Protein AF-A0A7W8CYV5-F1 (afdb_monomer_lite)

Foldseek 3Di:
DDDDEDDKDAPVRVVPPDDDDDDRDYDDPPDQDQDDLVPGQEIEHDLDDLEPVSLVVVLVNCVVSVHWYDYDFNAQWHQYPNDIDGAPPVRGVVVCVVVVSGDHSCVVLLVVLCPDPQQVVQADDPVQLVVCVVQPLVSLLVVLLVLCQQAPQALDGDPFVPSADCDDYLLSSLCRNRQVRGQVSCCVRVVDHHRHGQDPVSSVVVSVSSSVVVVVRNVVVVVD

InterPro domains:
  IPR020378 Protein of unknown function DUF4186 [PF13811] (108-214)

Sequence (224 aa):
MIYPSFTCYTQADIDQLPDLHPMLLYLYPKEPLTIQPSATDHVFCTGCHSRFEWIRDLCVQCVQTHTDFTFVRTGSELIVNGRLYHIPADQQIPQARKAGIDYHPLDPLFERLSRSAFRSRFHLGSKETAYIQAKGIETIQHHAYDLIGRRLAPAEPEHDGKQTPMRGHPVFIAQHATGTCCRSCLYKWHHIAKGSALSAAQQDYVIAVLMEWIYRELKKKQER

pLDDT: mean 80.9, std 19.58, range [23.11, 98.56]

Organism: NCBI:txid700500

Structure (mmCIF, N/CA/C/O backbone):
data_AF-A0A7W8CYV5-F1
#
_entry.id   AF-A0A7W8CYV5-F1
#
loop_
_atom_site.group_PDB
_atom_site.id
_atom_site.type_symbol
_atom_site.label_atom_id
_atom_site.label_alt_id
_atom_site.label_comp_id
_atom_site.label_asym_id
_atom_site.label_entity_id
_atom_site.label_seq_id
_atom_site.pdbx_PDB_ins_code
_atom_site.Cartn_x
_atom_site.Cartn_y
_atom_site.Cartn_z
_atom_site.occupancy
_atom_site.B_iso_or_equiv
_atom_site.auth_seq_id
_atom_site.auth_comp_id
_atom_site.auth_asym_id
_atom_site.auth_atom_id
_atom_site.pdbx_PDB_model_num
ATOM 1 N N . MET A 1 1 ? -22.828 26.521 28.216 1.00 27.06 1 MET A N 1
ATOM 2 C CA . MET A 1 1 ? -23.587 26.909 27.012 1.00 27.06 1 MET A CA 1
ATOM 3 C C . MET A 1 1 ? -23.185 25.960 25.900 1.00 27.06 1 MET A C 1
ATOM 5 O O . MET A 1 1 ? -22.009 25.899 25.591 1.00 27.06 1 MET A O 1
ATOM 9 N N . ILE A 1 2 ? -24.156 25.163 25.448 1.00 32.50 2 ILE A N 1
ATOM 10 C CA . ILE A 1 2 ? -24.288 24.480 24.148 1.00 32.50 2 ILE A CA 1
ATOM 11 C C . ILE A 1 2 ? -22.962 24.069 23.474 1.00 32.50 2 ILE A C 1
ATOM 13 O O . ILE A 1 2 ? -22.345 24.855 22.764 1.00 32.50 2 ILE A O 1
ATOM 17 N N . TYR A 1 3 ? -22.559 22.812 23.685 1.00 23.11 3 TYR A N 1
ATOM 18 C CA . TYR A 1 3 ? -21.464 22.164 22.957 1.00 23.11 3 TYR A CA 1
ATOM 19 C C . TYR A 1 3 ? -21.849 21.994 21.475 1.00 23.11 3 TYR A C 1
ATOM 21 O O . TYR A 1 3 ? -22.876 21.364 21.207 1.00 23.11 3 TYR A O 1
ATOM 29 N N . PRO A 1 4 ? -21.087 22.533 20.509 1.00 33.25 4 PRO A N 1
ATOM 30 C CA . PRO A 1 4 ? -21.462 22.433 19.109 1.00 33.25 4 PRO A CA 1
ATOM 31 C C . PRO A 1 4 ? -20.928 21.155 18.432 1.00 33.25 4 PRO A C 1
ATOM 33 O O . PRO A 1 4 ? -19.735 20.889 18.452 1.00 33.25 4 PRO A O 1
ATOM 36 N N . SER A 1 5 ? -21.878 20.410 17.854 1.00 34.06 5 SER A N 1
ATOM 37 C CA . SER A 1 5 ? -21.921 19.574 16.627 1.00 34.06 5 SER A CA 1
ATOM 38 C C . SER A 1 5 ? -20.719 18.775 16.094 1.00 34.06 5 SER A C 1
ATOM 40 O O . SER A 1 5 ? -19.591 19.236 15.998 1.00 34.06 5 SER A O 1
ATOM 42 N N . PHE A 1 6 ? -21.071 17.584 15.602 1.00 42.25 6 PHE A N 1
ATOM 43 C CA . PHE A 1 6 ? -20.231 16.441 15.248 1.00 42.25 6 PHE A CA 1
ATOM 44 C C . PHE A 1 6 ? -20.274 16.107 13.731 1.00 42.25 6 PHE A C 1
ATOM 46 O O . PHE A 1 6 ? -21.327 16.317 13.124 1.00 42.25 6 PHE A O 1
ATOM 53 N N . THR A 1 7 ? -19.194 15.555 13.137 1.00 47.94 7 THR A N 1
ATOM 54 C CA . THR A 1 7 ? -19.007 15.432 11.660 1.00 47.94 7 THR A CA 1
ATOM 55 C C . THR A 1 7 ? -18.117 14.243 11.241 1.00 47.94 7 THR A C 1
ATOM 57 O O . THR A 1 7 ? -17.162 13.919 11.944 1.00 47.94 7 THR A O 1
ATOM 60 N N . CYS A 1 8 ? -18.375 13.636 10.072 1.00 43.38 8 CYS A N 1
ATOM 61 C CA . CYS A 1 8 ? -17.448 12.723 9.373 1.00 43.38 8 CYS A CA 1
ATOM 62 C C . CYS A 1 8 ? -16.751 13.460 8.222 1.00 43.38 8 CYS A C 1
ATOM 64 O O . CYS A 1 8 ? -17.411 14.225 7.524 1.00 43.38 8 CYS A O 1
ATOM 66 N N . TYR A 1 9 ? -15.453 13.220 8.031 1.00 49.94 9 TYR A N 1
ATOM 67 C CA . TYR A 1 9 ? -14.614 13.926 7.053 1.00 49.94 9 TYR A CA 1
ATOM 68 C C . TYR A 1 9 ? -14.045 12.954 6.015 1.00 49.94 9 TYR A C 1
ATOM 70 O O . TYR A 1 9 ? -13.685 11.823 6.364 1.00 49.94 9 TYR A O 1
ATOM 78 N N . THR A 1 10 ? -13.940 13.407 4.764 1.00 48.75 10 THR A N 1
ATOM 79 C CA . THR A 1 10 ? -13.091 12.781 3.739 1.00 48.75 10 THR A CA 1
ATOM 80 C C . THR A 1 10 ? -11.652 13.301 3.858 1.00 48.75 10 THR A C 1
ATOM 82 O O . THR A 1 10 ? -11.415 14.336 4.482 1.00 48.75 10 THR A O 1
ATOM 85 N N . GLN A 1 11 ? -10.673 12.621 3.252 1.00 46.56 11 GLN A N 1
ATOM 86 C CA . GLN A 1 11 ? -9.278 13.095 3.240 1.00 46.56 11 GLN A CA 1
ATOM 87 C C . GLN A 1 11 ? -9.146 14.508 2.631 1.00 46.56 11 GLN A C 1
ATOM 89 O O . GLN A 1 11 ? -8.437 15.346 3.179 1.00 46.56 11 GLN A O 1
ATOM 94 N N . ALA A 1 12 ? -9.916 14.816 1.581 1.00 46.03 12 ALA A N 1
ATOM 95 C CA . ALA A 1 12 ? -9.939 16.141 0.957 1.00 46.03 12 ALA A CA 1
ATOM 96 C C . ALA A 1 12 ? -10.467 17.249 1.891 1.00 46.03 12 ALA A C 1
ATOM 98 O O . ALA A 1 12 ? -10.018 18.391 1.796 1.00 46.03 12 ALA A O 1
ATOM 99 N N . ASP A 1 13 ? -11.381 16.919 2.813 1.00 49.22 13 ASP A N 1
ATOM 100 C CA . ASP A 1 13 ? -11.867 17.859 3.833 1.00 49.22 13 ASP A CA 1
ATOM 101 C C . ASP A 1 13 ? -10.809 18.119 4.918 1.00 49.22 13 ASP A C 1
ATOM 103 O O . ASP A 1 13 ? -10.771 19.200 5.500 1.00 49.22 13 ASP A O 1
ATOM 107 N N . ILE A 1 14 ? -9.946 17.134 5.195 1.00 50.19 14 ILE A N 1
ATOM 108 C CA . ILE A 1 14 ? -8.853 17.244 6.172 1.00 50.19 14 ILE A CA 1
ATOM 109 C C . ILE A 1 14 ? -7.696 18.066 5.599 1.00 50.19 14 ILE A C 1
ATOM 111 O O . ILE A 1 14 ? -7.168 18.933 6.291 1.00 50.19 14 ILE A O 1
ATOM 115 N N . ASP A 1 15 ? -7.337 17.844 4.335 1.00 45.56 15 ASP A N 1
ATOM 116 C CA . ASP A 1 15 ? -6.186 18.491 3.690 1.00 45.56 15 ASP A CA 1
ATOM 117 C C . ASP A 1 15 ? -6.377 20.009 3.482 1.00 45.56 15 ASP A C 1
ATOM 119 O O . ASP A 1 15 ? -5.408 20.748 3.314 1.00 45.56 15 ASP A O 1
ATOM 123 N N . GLN A 1 16 ? -7.619 20.505 3.529 1.00 50.62 16 GLN A N 1
ATOM 124 C CA . GLN A 1 16 ? -7.943 21.938 3.461 1.00 50.62 16 GLN A CA 1
ATOM 125 C C . GLN A 1 16 ? -7.957 22.638 4.834 1.00 50.62 16 GLN A C 1
ATOM 127 O O . GLN A 1 16 ? -8.193 23.847 4.898 1.00 50.62 16 GLN A O 1
ATOM 132 N N . LEU A 1 17 ? -7.708 21.917 5.934 1.00 48.53 17 LEU A N 1
ATOM 133 C CA . LEU A 1 17 ? -7.709 22.455 7.297 1.00 48.53 17 LEU A CA 1
ATOM 134 C C . LEU A 1 17 ? -6.259 22.686 7.765 1.00 48.53 17 LEU A C 1
ATOM 136 O O . LEU A 1 17 ? -5.573 21.721 8.098 1.00 48.53 17 LEU A O 1
ATOM 140 N N . PRO A 1 18 ? -5.763 23.941 7.809 1.00 39.03 18 PRO A N 1
ATOM 141 C CA . PRO A 1 18 ? -4.320 24.198 7.837 1.00 39.03 18 PRO A CA 1
ATOM 142 C C . PRO A 1 18 ? -3.593 23.824 9.133 1.00 39.03 18 PRO A C 1
ATOM 144 O O . PRO A 1 18 ? -2.374 23.738 9.103 1.00 39.03 18 PRO A O 1
ATOM 147 N N . ASP A 1 19 ? -4.284 23.600 10.257 1.00 40.97 19 ASP A N 1
ATOM 148 C CA . ASP A 1 19 ? -3.638 23.385 11.558 1.00 40.97 19 ASP A CA 1
ATOM 149 C C . ASP A 1 19 ? -4.515 22.544 12.509 1.00 40.97 19 ASP A C 1
ATOM 151 O O . ASP A 1 19 ? -5.608 22.941 12.922 1.00 40.97 19 ASP A O 1
ATOM 155 N N . LEU A 1 20 ? -4.033 21.362 12.902 1.00 41.75 20 LEU A N 1
ATOM 156 C CA . LEU A 1 20 ? -4.725 20.443 13.816 1.00 41.75 20 LEU A CA 1
ATOM 157 C C . LEU A 1 20 ? -4.439 20.765 15.297 1.00 41.75 20 LEU A C 1
ATOM 159 O O . LEU A 1 20 ? -3.534 20.174 15.878 1.00 41.75 20 LEU A O 1
ATOM 163 N N . HIS A 1 21 ? -5.235 21.664 15.901 1.00 29.75 21 HIS A N 1
ATOM 164 C CA . HIS A 1 21 ? -5.866 21.598 17.251 1.00 29.75 21 HIS A CA 1
ATOM 165 C C . HIS A 1 21 ? -6.379 23.004 17.663 1.00 29.75 21 HIS A C 1
ATOM 167 O O . HIS A 1 21 ? -5.589 23.937 17.553 1.00 29.75 21 HIS A O 1
ATOM 173 N N . PRO A 1 22 ? -7.587 23.229 18.247 1.00 37.09 22 PRO A N 1
ATOM 174 C CA . PRO A 1 22 ? -8.727 22.360 18.556 1.00 37.09 22 PRO A CA 1
ATOM 175 C C . PRO A 1 22 ? -10.065 22.961 18.042 1.00 37.09 22 PRO A C 1
ATOM 177 O O . PRO A 1 22 ? -10.755 23.640 18.793 1.00 37.09 22 PRO A O 1
ATOM 180 N N . MET A 1 23 ? -10.481 22.725 16.795 1.00 30.77 23 MET A N 1
ATOM 181 C CA . MET A 1 23 ? -11.842 23.079 16.330 1.00 30.77 23 MET A CA 1
ATOM 182 C C . MET A 1 23 ? -12.321 22.115 15.234 1.00 30.77 23 MET A C 1
ATOM 184 O O . MET A 1 23 ? -12.483 22.488 14.080 1.00 30.77 23 MET A O 1
ATOM 188 N N . LEU A 1 24 ? -12.551 20.852 15.605 1.00 36.69 24 LEU A N 1
ATOM 189 C CA . LEU A 1 24 ? -13.298 19.888 14.785 1.00 36.69 24 LEU A CA 1
ATOM 190 C C . LEU A 1 24 ? -14.775 20.317 14.735 1.00 36.69 24 LEU A C 1
ATOM 192 O O . LEU A 1 24 ? -15.549 20.005 15.635 1.00 36.69 24 LEU A O 1
ATOM 196 N N . LEU A 1 25 ? -15.121 21.104 13.721 1.00 32.12 25 LEU A N 1
ATOM 197 C CA . LEU A 1 25 ? -16.388 21.811 13.514 1.00 32.12 25 LEU A CA 1
ATOM 198 C C . LEU A 1 25 ? -16.546 21.967 11.991 1.00 32.12 25 LEU A C 1
ATOM 200 O O . LEU A 1 25 ? -15.606 22.420 11.359 1.00 32.12 25 LEU A O 1
ATOM 204 N N . TYR A 1 26 ? -17.606 21.640 11.259 1.00 38.16 26 TYR A N 1
ATOM 205 C CA . TYR A 1 26 ? -18.984 21.195 11.455 1.00 38.16 26 TYR A CA 1
ATOM 206 C C . TYR A 1 26 ? -19.391 20.539 10.118 1.00 38.16 26 TYR A C 1
ATOM 208 O O . TYR A 1 26 ? -18.913 21.010 9.095 1.00 38.16 26 TYR A O 1
ATOM 216 N N . LEU A 1 27 ? -20.289 19.548 10.106 1.00 36.50 27 LEU A N 1
ATOM 217 C CA . LEU A 1 27 ? -21.371 19.322 9.132 1.00 36.50 27 LEU A CA 1
ATOM 218 C C . LEU A 1 27 ? -22.086 17.996 9.461 1.00 36.50 27 LEU A C 1
ATOM 220 O O . LEU A 1 27 ? -21.538 16.901 9.390 1.00 36.50 27 LEU A O 1
ATOM 224 N N . TYR A 1 28 ? -23.354 18.112 9.837 1.00 41.94 28 TYR A N 1
ATOM 225 C CA . TYR A 1 28 ? -24.250 16.998 10.129 1.00 41.94 28 TYR A CA 1
ATOM 226 C C . TYR A 1 28 ? -24.970 16.624 8.826 1.00 41.94 28 TYR A C 1
ATOM 228 O O . TYR A 1 28 ? -25.762 17.447 8.353 1.00 41.94 28 TYR A O 1
ATOM 236 N N . PRO A 1 29 ? -24.777 15.441 8.217 1.00 44.97 29 PRO A N 1
ATOM 237 C CA . PRO A 1 29 ? -25.716 15.019 7.196 1.00 44.97 29 PRO A CA 1
ATOM 238 C C . PRO A 1 29 ? -27.021 14.662 7.929 1.00 44.97 29 PRO A C 1
ATOM 240 O O . PRO A 1 29 ? -27.074 13.744 8.744 1.00 44.97 29 PRO A O 1
ATOM 243 N N . LYS A 1 30 ? -28.080 15.452 7.702 1.00 42.34 30 LYS A N 1
ATOM 244 C CA . LYS A 1 30 ? -29.446 15.157 8.190 1.00 42.34 30 LYS A CA 1
ATOM 245 C C . LYS A 1 30 ? -30.039 13.897 7.539 1.00 42.34 30 LYS A C 1
ATOM 247 O O . LYS A 1 30 ? -31.096 13.434 7.955 1.00 42.34 30 LYS A O 1
ATOM 252 N N . GLU A 1 31 ? -29.348 13.360 6.541 1.00 51.16 31 GLU A N 1
ATOM 253 C CA . GLU A 1 31 ? -29.679 12.170 5.770 1.00 51.16 31 GLU A CA 1
ATOM 254 C C . GLU A 1 31 ? -28.533 11.147 5.891 1.00 51.16 31 GLU A C 1
ATOM 256 O O . GLU A 1 31 ? -27.411 11.526 6.238 1.00 51.16 31 GLU A O 1
ATOM 261 N N . PRO A 1 32 ? -28.775 9.848 5.647 1.00 57.94 32 PRO A N 1
ATOM 262 C CA . PRO A 1 32 ? -27.715 8.844 5.629 1.00 57.94 32 PRO A CA 1
ATOM 263 C C . PRO A 1 32 ? -26.585 9.264 4.679 1.00 57.94 32 PRO A C 1
ATOM 265 O O . PRO A 1 32 ? -26.828 9.537 3.503 1.00 57.94 32 PRO A O 1
ATOM 268 N N . LEU A 1 33 ? -25.345 9.317 5.178 1.00 64.88 33 LEU A N 1
ATOM 269 C CA . LEU A 1 33 ? -24.186 9.554 4.320 1.00 64.88 33 LEU A CA 1
ATOM 270 C C . LEU A 1 33 ? -24.088 8.391 3.327 1.00 64.88 33 LEU A C 1
ATOM 272 O O . LEU A 1 33 ? -24.106 7.235 3.749 1.00 64.88 33 LEU A O 1
ATOM 276 N N . THR A 1 34 ? -24.005 8.705 2.035 1.00 67.75 34 THR A N 1
ATOM 277 C CA . THR A 1 34 ? -23.758 7.720 0.977 1.00 67.75 34 THR A CA 1
ATOM 278 C C . THR A 1 34 ? -22.346 7.917 0.449 1.00 67.75 34 THR A C 1
ATOM 280 O O . THR A 1 34 ? -22.052 8.967 -0.125 1.00 67.75 34 THR A O 1
ATOM 283 N N . ILE A 1 35 ? -21.473 6.929 0.645 1.00 65.88 35 ILE A N 1
ATOM 284 C CA . ILE A 1 35 ? -20.089 6.993 0.163 1.00 65.88 35 ILE A CA 1
ATOM 285 C C . ILE A 1 35 ? -20.078 6.874 -1.360 1.00 65.88 35 ILE A C 1
ATOM 287 O O . ILE A 1 35 ? -20.634 5.933 -1.925 1.00 65.88 35 ILE A O 1
ATOM 291 N N . GLN A 1 36 ? -19.428 7.830 -2.025 1.00 64.62 36 GLN A N 1
ATOM 292 C CA . GLN A 1 36 ? -19.196 7.805 -3.467 1.00 64.62 36 GLN A CA 1
ATOM 293 C C . GLN A 1 36 ? -17.791 7.228 -3.728 1.00 64.62 36 GLN A C 1
ATOM 295 O O . GLN A 1 36 ? -16.807 7.917 -3.456 1.00 64.62 36 GLN A O 1
ATOM 300 N N . PRO A 1 37 ? -17.660 5.994 -4.264 1.00 57.88 37 PRO A N 1
ATOM 301 C CA . PRO A 1 37 ? -16.373 5.290 -4.345 1.00 57.88 37 PRO A CA 1
ATOM 302 C C . PRO A 1 37 ? -15.282 6.042 -5.115 1.00 57.88 37 PRO A C 1
ATOM 304 O O . PRO A 1 37 ? -14.105 5.899 -4.818 1.00 57.88 37 PRO A O 1
ATOM 307 N N . SER A 1 38 ? -15.655 6.839 -6.119 1.00 55.19 38 SER A N 1
ATOM 308 C CA . SER A 1 38 ? -14.702 7.546 -6.984 1.00 55.19 38 SER A CA 1
ATOM 309 C C . SER A 1 38 ? -14.172 8.859 -6.403 1.00 55.19 38 SER A C 1
ATOM 311 O O . SER A 1 38 ? -13.371 9.515 -7.061 1.00 55.19 38 SER A O 1
ATOM 313 N N . ALA A 1 39 ? -14.662 9.290 -5.238 1.00 55.91 39 ALA A N 1
ATOM 314 C CA . ALA A 1 39 ? -14.344 10.594 -4.651 1.00 55.91 39 ALA A CA 1
ATOM 315 C C . ALA A 1 39 ? -13.934 10.511 -3.172 1.00 55.91 39 ALA A C 1
ATOM 317 O O . ALA A 1 39 ? -13.780 11.542 -2.521 1.00 55.91 39 ALA A O 1
ATOM 318 N N . THR A 1 40 ? -13.813 9.308 -2.602 1.00 61.03 40 THR A N 1
ATOM 319 C CA . THR A 1 40 ? -13.530 9.135 -1.174 1.00 61.03 40 THR A CA 1
ATOM 320 C C . THR A 1 40 ? -12.519 8.021 -0.950 1.00 61.03 40 THR A C 1
ATOM 322 O O . THR A 1 40 ? -12.854 6.840 -1.031 1.00 61.03 40 THR A O 1
ATOM 325 N N . ASP A 1 41 ? -11.296 8.423 -0.609 1.00 59.69 41 ASP A N 1
ATOM 326 C CA . ASP A 1 41 ? -10.192 7.501 -0.329 1.00 59.69 41 ASP A CA 1
ATOM 327 C C . ASP A 1 41 ? -10.220 6.978 1.116 1.00 59.69 41 ASP A C 1
ATOM 329 O O . ASP A 1 41 ? -9.899 5.818 1.374 1.00 59.69 41 ASP A O 1
ATOM 333 N N . HIS A 1 42 ? -10.645 7.821 2.063 1.00 68.75 42 HIS A N 1
ATOM 334 C CA . HIS A 1 42 ? -10.698 7.500 3.488 1.00 68.75 42 HIS A CA 1
ATOM 335 C C . HIS A 1 42 ? -11.866 8.217 4.172 1.00 68.75 42 HIS A C 1
ATOM 337 O O . HIS A 1 42 ? -12.140 9.384 3.881 1.00 68.75 42 HIS A O 1
ATOM 343 N N . VAL A 1 43 ? -12.517 7.537 5.118 1.00 71.12 43 VAL A N 1
ATOM 344 C CA . VAL A 1 43 ? -13.571 8.083 5.980 1.00 71.12 43 VAL A CA 1
ATOM 345 C C . VAL A 1 43 ? -13.154 7.996 7.447 1.00 71.12 43 VAL A C 1
ATOM 347 O O . VAL A 1 43 ? -12.932 6.912 7.984 1.00 71.12 43 VAL A O 1
ATOM 350 N N . PHE A 1 44 ? -13.110 9.145 8.124 1.00 70.12 44 PHE A N 1
ATOM 351 C CA . PHE A 1 44 ? -12.852 9.215 9.564 1.00 70.12 44 PHE A CA 1
ATOM 352 C C . PHE A 1 44 ? -14.158 9.427 10.346 1.00 70.12 44 PHE A C 1
ATOM 354 O O . PHE A 1 44 ? -14.826 10.453 10.189 1.00 70.12 44 PHE A O 1
ATOM 361 N N . CYS A 1 45 ? -14.508 8.489 11.236 1.00 71.75 45 CYS A N 1
ATOM 362 C CA . CYS A 1 45 ? -15.661 8.623 12.142 1.00 71.75 45 CYS A CA 1
ATOM 363 C C . CYS A 1 45 ? -15.212 9.253 13.464 1.00 71.75 45 CYS A C 1
ATOM 365 O O . CYS A 1 45 ? -14.643 8.582 14.331 1.00 71.75 45 CYS A O 1
ATOM 367 N N . THR A 1 46 ? -15.460 10.551 13.635 1.00 63.47 46 THR A N 1
ATOM 368 C CA . THR A 1 46 ? -15.131 11.294 14.861 1.00 63.47 46 THR A CA 1
ATOM 369 C C . THR A 1 46 ? -16.362 12.034 15.376 1.00 63.47 46 THR A C 1
ATOM 371 O O . THR A 1 46 ? -17.060 12.707 14.627 1.00 63.47 46 THR A O 1
ATOM 374 N N . GLY A 1 47 ? -16.654 11.903 16.669 1.00 59.84 47 GLY A N 1
ATOM 375 C CA . GLY A 1 47 ? -17.843 12.485 17.284 1.00 59.84 47 GLY A CA 1
ATOM 376 C C . GLY A 1 47 ? -19.165 11.942 16.731 1.00 59.84 47 GLY A C 1
ATOM 377 O O . GLY A 1 47 ? -20.219 12.474 17.047 1.00 59.84 47 GLY A O 1
ATOM 378 N N . CYS A 1 48 ? -19.128 10.912 15.888 1.00 55.31 48 CYS A N 1
ATOM 379 C CA . CYS A 1 48 ? -20.284 10.439 15.147 1.00 55.31 48 CYS A CA 1
ATOM 380 C C . CYS A 1 48 ? -21.416 10.012 16.095 1.00 55.31 48 CYS A C 1
ATOM 382 O O . CYS A 1 48 ? -21.156 9.530 17.195 1.00 55.31 48 CYS A O 1
ATOM 384 N N . HIS A 1 49 ? -22.654 10.273 15.655 1.00 57.19 49 HIS A N 1
ATOM 385 C CA . HIS A 1 49 ? -23.924 9.927 16.293 1.00 57.19 49 HIS A CA 1
ATOM 386 C C . HIS A 1 49 ? -23.802 8.832 17.353 1.00 57.19 49 HIS A C 1
ATOM 388 O O . HIS A 1 49 ? -23.270 7.760 17.079 1.00 57.19 49 HIS A O 1
ATOM 394 N N . SER A 1 50 ? -24.445 9.025 18.505 1.00 63.34 50 SER A N 1
ATOM 395 C CA . SER A 1 50 ? -24.533 7.987 19.534 1.00 63.34 50 SER A CA 1
ATOM 396 C C . SER A 1 50 ? -25.071 6.658 18.978 1.00 63.34 50 SER A C 1
ATOM 398 O O . SER A 1 50 ? -24.907 5.639 19.612 1.00 63.34 50 SER A O 1
ATOM 400 N N . ARG A 1 51 ? -25.726 6.615 17.812 1.00 75.94 51 ARG A N 1
ATOM 401 C CA . ARG A 1 51 ? -26.314 5.391 17.252 1.00 75.94 51 ARG A CA 1
ATOM 402 C C . ARG A 1 51 ? -25.267 4.492 16.603 1.00 75.94 51 ARG A C 1
ATOM 404 O O . ARG A 1 51 ? -24.737 4.797 15.536 1.00 75.94 51 ARG A O 1
ATOM 411 N N . PHE A 1 52 ? -25.057 3.335 17.213 1.00 79.00 52 PHE A N 1
ATOM 412 C CA . PHE A 1 52 ? -24.190 2.282 16.702 1.00 79.00 52 PHE A CA 1
ATOM 413 C C . PHE A 1 52 ? -24.602 1.773 15.316 1.00 79.00 52 PHE A C 1
ATOM 415 O O . PHE A 1 52 ? -23.744 1.446 14.499 1.00 79.00 52 PHE A O 1
ATOM 422 N N . GLU A 1 53 ? -25.901 1.750 15.021 1.00 80.06 53 GLU A N 1
ATOM 423 C CA . GLU A 1 53 ? -26.429 1.293 13.736 1.00 80.06 53 GLU A CA 1
ATOM 424 C C . GLU A 1 53 ? -25.899 2.145 12.580 1.00 80.06 53 GLU A C 1
ATOM 426 O O . GLU A 1 53 ? -25.502 1.604 11.556 1.00 80.06 53 GLU A O 1
ATOM 431 N N . TRP A 1 54 ? -25.787 3.458 12.784 1.00 77.81 54 TRP A N 1
ATOM 432 C CA . TRP A 1 54 ? -25.267 4.376 11.775 1.00 77.81 54 TRP A CA 1
ATOM 433 C C . TRP A 1 54 ? -23.776 4.143 11.492 1.00 77.81 54 TRP A C 1
ATOM 435 O O . TRP A 1 54 ? -23.360 4.098 10.339 1.00 77.81 54 TRP A O 1
ATOM 445 N N . ILE A 1 55 ? -22.974 3.938 12.544 1.00 78.19 55 ILE A N 1
ATOM 446 C CA . ILE A 1 55 ? -21.537 3.631 12.426 1.00 78.19 55 ILE A CA 1
ATOM 447 C C . ILE A 1 55 ? -21.346 2.322 11.659 1.00 78.19 55 ILE A C 1
ATOM 449 O O . ILE A 1 55 ? -20.475 2.216 10.798 1.00 78.19 55 ILE A O 1
ATOM 453 N N . ARG A 1 56 ? -22.185 1.327 11.955 1.00 81.44 56 ARG A N 1
ATOM 454 C CA . ARG A 1 56 ? -22.165 0.041 11.266 1.00 81.44 56 ARG A CA 1
ATOM 455 C C . ARG A 1 56 ? -22.565 0.186 9.801 1.00 81.44 56 ARG A C 1
ATOM 457 O O . ARG A 1 56 ? -21.897 -0.394 8.955 1.00 81.44 56 ARG A O 1
ATOM 464 N N . ASP A 1 57 ? -23.609 0.948 9.497 1.00 82.25 57 ASP A N 1
ATOM 465 C CA . ASP A 1 57 ? -24.053 1.170 8.118 1.00 82.25 57 ASP A CA 1
ATOM 466 C C . ASP A 1 57 ? -22.973 1.897 7.300 1.00 82.25 57 ASP A C 1
ATOM 468 O O . ASP A 1 57 ? -22.729 1.538 6.151 1.00 82.25 57 ASP A O 1
ATOM 472 N N . LEU A 1 58 ? -22.261 2.856 7.904 1.00 78.19 58 LEU A N 1
ATOM 473 C CA . LEU A 1 58 ? -21.111 3.515 7.284 1.00 78.19 58 LEU A CA 1
ATOM 474 C C . LEU A 1 58 ? -19.956 2.534 7.033 1.00 78.19 58 LEU A C 1
ATOM 476 O O . LEU A 1 58 ? -19.415 2.498 5.934 1.00 78.19 58 LEU A O 1
ATOM 480 N N . CYS A 1 59 ? -19.627 1.689 8.013 1.00 80.06 59 CYS A N 1
ATOM 481 C CA . CYS A 1 59 ? -18.629 0.630 7.854 1.00 80.06 59 CYS A CA 1
ATOM 482 C C . CYS A 1 59 ? -19.014 -0.344 6.721 1.00 80.06 59 CYS A C 1
ATOM 484 O O . CYS A 1 59 ? -18.180 -0.673 5.881 1.00 80.06 59 CYS A O 1
ATOM 486 N N . VAL A 1 60 ? -20.289 -0.749 6.629 1.00 83.19 60 VAL A N 1
ATOM 487 C CA . VAL A 1 60 ? -20.791 -1.595 5.530 1.00 83.19 60 VAL A CA 1
ATOM 488 C C . VAL A 1 60 ? -20.602 -0.917 4.176 1.00 83.19 60 VAL A C 1
ATOM 490 O O . VAL A 1 60 ? -20.163 -1.575 3.234 1.00 83.19 60 VAL A O 1
ATOM 493 N N . GLN A 1 61 ? -20.892 0.380 4.073 1.00 79.94 61 GLN A N 1
ATOM 494 C CA . GLN A 1 61 ? -20.643 1.128 2.844 1.00 79.94 61 GLN A CA 1
ATOM 495 C C . GLN A 1 61 ? -19.153 1.149 2.503 1.00 79.94 61 GLN A C 1
ATOM 497 O O . GLN A 1 61 ? -18.808 0.773 1.391 1.00 79.94 61 GLN A O 1
ATOM 502 N N . CYS A 1 62 ? -18.269 1.467 3.455 1.00 82.38 62 CYS A N 1
ATOM 503 C CA . CYS A 1 62 ? -16.818 1.448 3.242 1.00 82.38 62 CYS A CA 1
ATOM 504 C C . CYS A 1 62 ? -16.326 0.084 2.730 1.00 82.38 62 CYS A C 1
ATOM 506 O O . CYS A 1 62 ? -15.532 0.018 1.792 1.00 82.38 62 CYS A O 1
ATOM 508 N N . VAL A 1 63 ? -16.850 -1.017 3.284 1.00 82.50 63 VAL A N 1
ATOM 509 C CA . VAL A 1 63 ?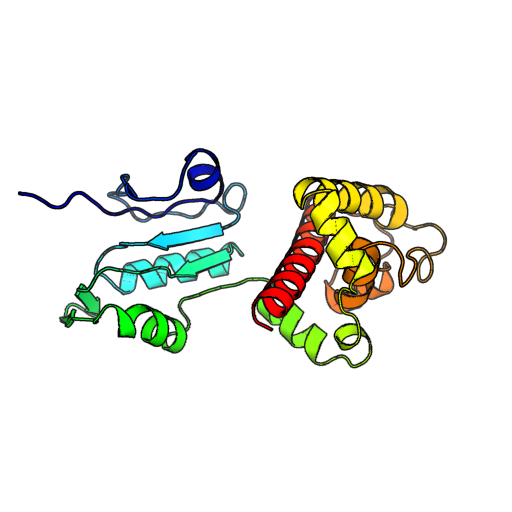 -16.551 -2.384 2.823 1.00 82.50 63 VAL A CA 1
ATOM 510 C C . VAL A 1 63 ? -17.018 -2.616 1.384 1.00 82.50 63 VAL A C 1
ATOM 512 O O . VAL A 1 63 ? -16.292 -3.222 0.599 1.00 82.50 63 VAL A O 1
ATOM 515 N N . GLN A 1 64 ? -18.214 -2.144 1.025 1.00 81.56 64 GLN A N 1
ATOM 516 C CA . GLN A 1 64 ? -18.771 -2.287 -0.326 1.00 81.56 64 GLN A CA 1
ATOM 517 C C . GLN A 1 64 ? -18.043 -1.424 -1.360 1.00 81.56 64 GLN A C 1
ATOM 519 O O . GLN A 1 64 ? -17.899 -1.838 -2.509 1.00 81.56 64 GLN A O 1
ATOM 524 N N . THR A 1 65 ? -17.596 -0.234 -0.964 1.00 73.94 65 THR A N 1
ATOM 525 C CA . THR A 1 65 ? -16.913 0.722 -1.841 1.00 73.94 65 THR A CA 1
ATOM 526 C C . THR A 1 65 ? -15.397 0.558 -1.838 1.00 73.94 65 THR A C 1
ATOM 528 O O . THR A 1 65 ? -14.723 1.241 -2.602 1.00 73.94 65 THR A O 1
ATOM 531 N N . HIS A 1 66 ? -14.860 -0.348 -1.012 1.00 75.88 66 HIS A N 1
ATOM 532 C CA . HIS A 1 66 ? -13.426 -0.493 -0.757 1.00 75.88 66 HIS A CA 1
ATOM 533 C C . HIS A 1 66 ? -12.751 0.816 -0.315 1.00 75.88 66 HIS A C 1
ATOM 535 O O . HIS A 1 66 ? -11.590 1.063 -0.635 1.00 75.88 66 HIS A O 1
ATOM 541 N N . THR A 1 67 ? -13.479 1.635 0.442 1.00 75.50 67 THR A N 1
ATOM 542 C CA . THR A 1 67 ? -12.988 2.885 1.028 1.00 75.50 67 THR A CA 1
ATOM 543 C C . THR A 1 67 ? -12.414 2.601 2.410 1.00 75.50 67 THR A C 1
ATOM 545 O O . THR A 1 67 ? -13.012 1.853 3.183 1.00 75.50 67 THR A O 1
ATOM 548 N N . ASP A 1 68 ? -11.260 3.180 2.732 1.00 73.75 68 ASP A N 1
ATOM 549 C CA . ASP A 1 68 ? -10.660 3.010 4.053 1.00 73.75 68 ASP A CA 1
ATOM 550 C C . ASP A 1 68 ? -11.505 3.709 5.131 1.00 73.75 68 ASP A C 1
ATOM 552 O O . ASP A 1 68 ? -12.095 4.766 4.894 1.00 73.75 68 ASP A O 1
ATOM 556 N N . PHE A 1 69 ? -11.611 3.100 6.306 1.00 79.88 69 PHE A N 1
ATOM 557 C CA . PHE A 1 69 ? -12.445 3.584 7.392 1.00 79.88 69 PHE A CA 1
ATOM 558 C C . PHE A 1 69 ? -11.736 3.463 8.730 1.00 79.88 69 PHE A C 1
ATOM 560 O O . PHE A 1 69 ? -11.461 2.358 9.204 1.00 79.88 69 PHE A O 1
ATOM 567 N N . THR A 1 70 ? -11.541 4.610 9.376 1.00 78.62 70 THR A N 1
ATOM 568 C CA . THR A 1 70 ? -10.981 4.683 10.724 1.00 78.62 70 THR A CA 1
ATOM 569 C C . THR A 1 70 ? -11.999 5.246 11.701 1.00 78.62 70 THR A C 1
ATOM 571 O O . THR A 1 70 ? -12.483 6.379 11.580 1.00 78.62 70 THR A O 1
ATOM 574 N N . PHE A 1 71 ? -12.273 4.473 12.743 1.00 75.88 71 PHE A N 1
ATOM 575 C CA . PHE A 1 71 ? -13.009 4.930 13.899 1.00 75.88 71 PHE A CA 1
ATOM 576 C C . PHE A 1 71 ? -12.095 5.703 14.847 1.00 75.88 71 PHE A C 1
ATOM 578 O O . PHE A 1 71 ? -11.167 5.163 15.447 1.00 75.88 71 PHE A O 1
ATOM 585 N N . VAL A 1 72 ? -12.397 6.984 15.036 1.00 71.38 72 VAL A N 1
ATOM 586 C CA . VAL A 1 72 ? -11.628 7.860 15.923 1.00 71.38 72 VAL A CA 1
ATOM 587 C C . VAL A 1 72 ? -12.292 7.932 17.298 1.00 71.38 72 VAL A C 1
ATOM 589 O O . VAL A 1 72 ? -11.648 7.634 18.303 1.00 71.38 72 VAL A O 1
ATOM 592 N N . ARG A 1 73 ? -13.577 8.329 17.365 1.00 67.75 73 ARG A N 1
ATOM 593 C CA . ARG A 1 73 ? -14.380 8.396 18.609 1.00 67.75 73 ARG A CA 1
ATOM 594 C C . ARG A 1 73 ? -15.857 8.711 18.348 1.00 67.75 73 ARG A C 1
ATOM 596 O O . ARG A 1 73 ? -16.158 9.358 17.358 1.00 67.75 73 ARG A O 1
ATOM 603 N N . THR A 1 74 ? -16.758 8.398 19.283 1.00 61.91 74 THR A N 1
ATOM 604 C CA . THR A 1 74 ? -18.211 8.738 19.232 1.00 61.91 74 THR A CA 1
ATOM 605 C C . THR A 1 74 ? -18.685 9.635 20.375 1.00 61.91 74 THR A C 1
ATOM 607 O O . THR A 1 74 ? -19.878 9.846 20.563 1.00 61.91 74 THR A O 1
ATOM 610 N N . GLY A 1 75 ? -17.756 10.164 21.178 1.00 65.38 75 GLY A N 1
ATOM 611 C CA . GLY A 1 75 ? -18.108 10.759 22.469 1.00 65.38 75 GLY A CA 1
ATOM 612 C C . GLY A 1 75 ? -18.424 9.684 23.515 1.00 65.38 75 GLY A C 1
ATOM 613 O O . GLY A 1 75 ? -18.336 8.487 23.247 1.00 65.38 75 GLY A O 1
ATOM 614 N N . SER A 1 76 ? -18.729 10.104 24.744 1.00 71.06 76 SER A N 1
ATOM 615 C CA . SER A 1 76 ? -18.897 9.191 25.882 1.00 71.06 76 SER A CA 1
ATOM 616 C C . SER A 1 76 ? -20.235 8.453 25.919 1.00 71.06 76 SER A C 1
ATOM 618 O O . SER A 1 76 ? -20.459 7.680 26.839 1.00 71.06 76 SER A O 1
ATOM 620 N N . GLU A 1 77 ? -21.135 8.695 24.971 1.00 78.19 77 GLU A N 1
ATOM 621 C CA . GLU A 1 77 ? -22.500 8.170 24.968 1.00 78.19 77 GLU A CA 1
ATOM 622 C C . GLU A 1 77 ? -22.805 7.461 23.643 1.00 78.19 77 GLU A C 1
ATOM 624 O O . GLU A 1 77 ? -22.732 8.071 22.577 1.00 78.19 77 GLU A O 1
ATOM 629 N N . LEU A 1 78 ? -23.169 6.178 23.714 1.00 80.00 78 LEU A N 1
ATOM 630 C CA . LEU A 1 78 ? -23.475 5.324 22.567 1.00 80.00 78 LEU A CA 1
ATOM 631 C C . LEU A 1 78 ? -24.809 4.588 22.783 1.00 80.00 78 LEU A C 1
ATOM 633 O O . LEU A 1 78 ? -24.966 3.802 23.705 1.00 80.00 78 LEU A O 1
ATOM 637 N N . ILE A 1 79 ? -25.782 4.834 21.923 1.00 81.25 79 ILE A N 1
ATOM 638 C CA . ILE A 1 79 ? -27.022 4.088 21.747 1.00 81.25 79 ILE A CA 1
ATOM 639 C C . ILE A 1 79 ? -26.751 2.829 20.911 1.00 81.25 79 ILE A C 1
ATOM 641 O O . ILE A 1 79 ? -26.364 2.916 19.748 1.00 81.25 79 ILE A O 1
ATOM 645 N N . VAL A 1 80 ? -27.027 1.660 21.483 1.00 81.81 80 VAL A N 1
ATOM 646 C CA . VAL A 1 80 ? -26.968 0.359 20.802 1.00 81.81 80 VAL A CA 1
ATOM 647 C C . VAL A 1 80 ? -28.323 -0.317 20.965 1.00 81.81 80 VAL A C 1
ATOM 649 O O . VAL A 1 80 ? -28.766 -0.524 22.097 1.00 81.81 80 VAL A O 1
ATOM 652 N N . ASN A 1 81 ? -29.005 -0.647 19.864 1.00 85.12 81 ASN A N 1
ATOM 653 C CA . ASN A 1 81 ? -30.341 -1.254 19.878 1.00 85.12 81 ASN A CA 1
ATOM 654 C C . ASN A 1 81 ? -31.345 -0.458 20.740 1.00 85.12 81 ASN A C 1
ATOM 656 O O . ASN A 1 81 ? -32.125 -1.022 21.506 1.00 85.12 81 ASN A O 1
ATOM 660 N N . GLY A 1 82 ? -31.272 0.875 20.679 1.00 82.81 82 GLY A N 1
ATOM 661 C CA . GLY A 1 82 ? -32.122 1.782 21.460 1.00 82.81 82 GLY A CA 1
ATOM 662 C C . GLY A 1 82 ? -31.726 1.976 22.932 1.00 82.81 82 GLY A C 1
ATOM 663 O O . GLY A 1 82 ? -32.339 2.801 23.606 1.00 82.81 82 GLY A O 1
ATOM 664 N N . ARG A 1 83 ? -30.694 1.288 23.441 1.00 84.31 83 ARG A N 1
ATOM 665 C CA . ARG A 1 83 ? -30.190 1.459 24.814 1.00 84.31 83 ARG A CA 1
ATOM 666 C C . ARG A 1 83 ? -28.961 2.358 24.847 1.00 84.31 83 ARG A C 1
ATOM 668 O O . ARG A 1 83 ? -28.010 2.109 24.120 1.00 84.31 83 ARG A O 1
ATOM 675 N N . LEU A 1 84 ? -28.965 3.358 25.728 1.00 84.88 84 LEU A N 1
ATOM 676 C CA . LEU A 1 84 ? -27.826 4.246 25.961 1.00 84.88 84 LEU A CA 1
ATOM 677 C C . LEU A 1 84 ? -26.757 3.565 26.831 1.00 84.88 84 LEU A C 1
ATOM 679 O O . LEU A 1 84 ? -27.053 3.057 27.913 1.00 84.88 84 LEU A O 1
ATOM 683 N N . TYR A 1 85 ? -25.516 3.599 26.364 1.00 83.50 85 TYR A N 1
ATOM 684 C CA . TYR A 1 85 ? -24.311 3.155 27.051 1.00 83.50 85 TYR A CA 1
ATOM 685 C C . TYR A 1 85 ? -23.379 4.342 27.254 1.00 83.50 85 TYR A C 1
ATOM 687 O O . TYR A 1 85 ? -23.206 5.162 26.354 1.00 83.50 85 TYR A O 1
ATOM 695 N N . HIS A 1 86 ? -22.743 4.401 28.420 1.00 84.88 86 HIS A N 1
ATOM 696 C CA . HIS A 1 86 ? -21.653 5.331 28.669 1.00 84.88 86 HIS A CA 1
ATOM 697 C C . HIS A 1 86 ? -20.319 4.620 28.423 1.00 84.88 86 HIS A C 1
ATOM 699 O O . HIS A 1 86 ? -20.040 3.606 29.066 1.00 84.88 86 HIS A O 1
ATOM 705 N N . ILE A 1 87 ? -19.507 5.132 27.500 1.00 80.56 87 ILE A N 1
ATOM 706 C CA . ILE A 1 87 ? -18.193 4.582 27.156 1.00 80.56 87 ILE A CA 1
ATOM 707 C C . ILE A 1 87 ? -17.122 5.609 27.546 1.00 80.56 87 ILE A C 1
ATOM 709 O O . ILE A 1 87 ? -16.936 6.607 26.837 1.00 80.56 87 ILE A O 1
ATOM 713 N N . PRO A 1 88 ? -16.407 5.375 28.662 1.00 81.31 88 PRO A N 1
ATOM 714 C CA . PRO A 1 88 ? -15.279 6.201 29.076 1.00 81.31 88 PRO A CA 1
ATOM 715 C C . PRO A 1 88 ? -14.258 6.387 27.949 1.00 81.31 88 PRO A C 1
ATOM 717 O O . PRO A 1 88 ? -14.078 5.504 27.110 1.00 81.31 88 PRO A O 1
ATOM 720 N N . ALA A 1 89 ? -13.589 7.541 27.908 1.00 79.50 89 ALA A N 1
ATOM 721 C CA . ALA A 1 89 ? -12.693 7.901 26.805 1.00 79.50 89 ALA A CA 1
ATOM 722 C C . ALA A 1 89 ? -11.561 6.880 26.579 1.00 79.50 89 ALA A C 1
ATOM 724 O O . ALA A 1 89 ? -11.203 6.607 25.436 1.00 79.50 89 ALA A O 1
ATOM 725 N N . ASP A 1 90 ? -11.047 6.280 27.651 1.00 80.81 90 ASP A N 1
ATOM 726 C CA . ASP A 1 90 ? -10.034 5.221 27.630 1.00 80.81 90 ASP A CA 1
ATOM 727 C C . ASP A 1 90 ? -10.563 3.886 27.076 1.00 80.81 90 ASP A C 1
ATOM 729 O O . ASP A 1 90 ? -9.780 3.057 26.618 1.00 80.81 90 ASP A O 1
ATOM 733 N N . GLN A 1 91 ? -11.884 3.686 27.063 1.00 84.06 91 GLN A N 1
ATOM 734 C CA . GLN A 1 91 ? -12.540 2.471 26.573 1.00 84.06 91 GLN A CA 1
ATOM 735 C C . GLN A 1 91 ? -13.075 2.591 25.138 1.00 84.06 91 GLN A C 1
ATOM 737 O O . GLN A 1 91 ? -13.360 1.566 24.522 1.00 84.06 91 GLN A O 1
ATOM 742 N N . GLN A 1 92 ? -13.171 3.796 24.566 1.00 77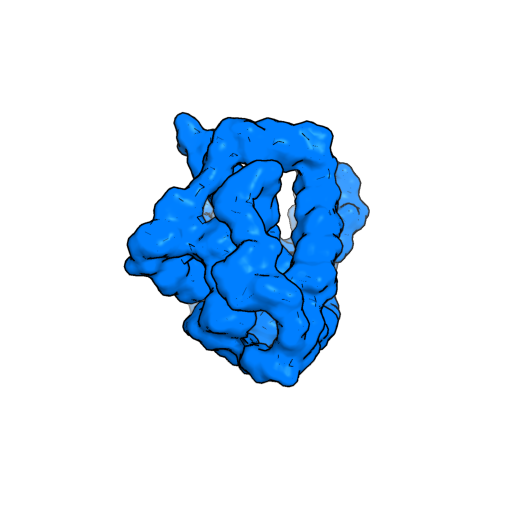.94 92 GLN A N 1
ATOM 743 C CA . GLN A 1 92 ? -13.741 4.012 23.224 1.00 77.94 92 GLN A CA 1
ATOM 744 C C . GLN A 1 92 ? -12.963 3.271 22.125 1.00 77.94 92 GLN A C 1
ATOM 746 O O . GLN A 1 92 ? -13.543 2.474 21.389 1.00 77.94 92 GLN A O 1
ATOM 751 N N . ILE A 1 93 ? -11.644 3.475 22.047 1.00 76.75 93 ILE A N 1
ATOM 752 C CA . ILE A 1 93 ? -10.793 2.830 21.032 1.00 76.75 93 ILE A CA 1
ATOM 753 C C . ILE A 1 93 ? -10.690 1.309 21.261 1.00 76.75 93 ILE A C 1
ATOM 755 O O . ILE A 1 93 ? -10.900 0.557 20.307 1.00 76.75 93 ILE A O 1
ATOM 759 N N . PRO A 1 94 ? -10.411 0.802 22.484 1.00 80.38 94 PRO A N 1
ATOM 760 C CA . PRO A 1 94 ? -10.382 -0.641 22.731 1.00 80.38 94 PRO A CA 1
ATOM 761 C C . PRO A 1 94 ? -11.690 -1.357 22.376 1.00 80.38 94 PRO A C 1
ATOM 763 O O . PRO A 1 94 ? -11.651 -2.446 21.801 1.00 80.38 94 PRO A O 1
ATOM 766 N N . GLN A 1 95 ? -12.846 -0.759 22.684 1.00 82.56 95 GLN A N 1
ATOM 767 C CA . GLN A 1 95 ? -14.146 -1.348 22.356 1.00 82.56 95 GLN A CA 1
ATOM 768 C C . GLN A 1 95 ? -14.429 -1.325 20.851 1.00 82.56 95 GLN A C 1
ATOM 770 O O . GLN A 1 95 ? -14.875 -2.341 20.319 1.00 82.56 95 GLN A O 1
ATOM 775 N N . ALA A 1 96 ? -14.109 -0.230 20.153 1.00 78.81 96 ALA A N 1
ATOM 776 C CA . ALA A 1 96 ? -14.245 -0.149 18.698 1.00 78.81 96 ALA A CA 1
ATOM 777 C C . ALA A 1 96 ? -13.375 -1.191 17.976 1.00 78.81 96 ALA A C 1
ATOM 779 O O . ALA A 1 96 ? -13.863 -1.905 17.100 1.00 78.81 96 ALA A O 1
ATOM 780 N N . ARG A 1 97 ? -12.121 -1.368 18.419 1.00 79.50 97 ARG A N 1
ATOM 781 C CA . ARG A 1 97 ? -11.232 -2.427 17.913 1.00 79.50 97 ARG A CA 1
ATOM 782 C C . ARG A 1 97 ? -11.802 -3.818 18.155 1.00 79.50 97 ARG A C 1
ATOM 784 O O . ARG A 1 97 ? -11.814 -4.643 17.248 1.00 79.50 97 ARG A O 1
ATOM 791 N N . LYS A 1 98 ? -12.308 -4.084 19.365 1.00 81.94 98 LYS A N 1
ATOM 792 C CA . LYS A 1 98 ? -12.942 -5.369 19.699 1.00 81.94 98 LYS A CA 1
ATOM 793 C C . LYS A 1 98 ? -14.172 -5.650 18.829 1.00 81.94 98 LYS A C 1
ATOM 795 O O . LYS A 1 98 ? -14.454 -6.809 18.541 1.00 81.94 98 LYS A O 1
ATOM 800 N N . ALA A 1 99 ? -14.892 -4.608 18.431 1.00 79.81 99 ALA A N 1
ATOM 801 C CA . ALA A 1 99 ? -16.059 -4.703 17.566 1.00 79.81 99 ALA A CA 1
ATOM 802 C C . ALA A 1 99 ? -15.716 -4.770 16.064 1.00 79.81 99 ALA A C 1
ATOM 804 O O . ALA A 1 99 ? -16.629 -4.960 15.266 1.00 79.81 99 ALA A O 1
ATOM 805 N N . GLY A 1 100 ? -14.438 -4.651 15.678 1.00 80.12 100 GLY A N 1
ATOM 806 C CA . GLY A 1 100 ? -14.010 -4.708 14.277 1.00 80.12 100 GLY A CA 1
ATOM 807 C C . GLY A 1 100 ? -14.560 -3.554 13.440 1.00 80.12 100 GLY A C 1
ATOM 808 O O . GLY A 1 100 ? -14.986 -3.773 12.313 1.00 80.12 100 GLY A O 1
ATOM 809 N N . ILE A 1 101 ? -14.632 -2.356 14.028 1.00 80.50 101 ILE A N 1
ATOM 810 C CA . ILE A 1 101 ? -15.242 -1.191 13.380 1.00 80.50 101 ILE A CA 1
ATOM 811 C C . ILE A 1 101 ? -14.336 -0.606 12.295 1.00 80.50 101 ILE A C 1
ATOM 813 O O . ILE A 1 101 ? -14.855 -0.200 11.262 1.00 80.50 101 ILE A O 1
ATOM 817 N N . ASP A 1 102 ? -13.018 -0.589 12.509 1.00 82.25 102 ASP A N 1
ATOM 818 C CA . ASP A 1 102 ? -12.045 -0.136 11.509 1.00 82.25 102 ASP A CA 1
ATOM 819 C C . ASP A 1 102 ? -12.041 -1.075 10.292 1.00 82.25 102 ASP A C 1
ATOM 821 O O . ASP A 1 102 ? -12.086 -2.301 10.439 1.00 82.25 102 ASP A O 1
ATOM 825 N N . TYR A 1 103 ? -11.952 -0.507 9.090 1.00 82.75 103 TYR A N 1
ATOM 826 C CA . TYR A 1 103 ? -11.840 -1.268 7.851 1.00 82.75 103 TYR A CA 1
ATOM 827 C C . TYR A 1 103 ? -10.728 -0.700 6.974 1.00 82.75 103 TYR A C 1
ATOM 829 O O . TYR A 1 103 ? -10.841 0.393 6.431 1.00 82.75 103 TYR A O 1
ATOM 837 N N . HIS A 1 104 ? -9.680 -1.498 6.788 1.00 86.19 104 HIS A N 1
ATOM 838 C CA . HIS A 1 104 ? -8.565 -1.176 5.907 1.00 86.19 104 HIS A CA 1
ATOM 839 C C . HIS A 1 104 ? -8.540 -2.177 4.741 1.00 86.19 104 HIS A C 1
ATOM 841 O O . HIS A 1 104 ? -8.155 -3.337 4.935 1.00 86.19 104 HIS A O 1
ATOM 847 N N . PRO A 1 105 ? -8.922 -1.775 3.513 1.00 85.00 105 PRO A N 1
ATOM 848 C CA . PRO A 1 105 ? -9.031 -2.674 2.360 1.00 85.00 105 PRO A CA 1
ATOM 849 C C . PRO A 1 105 ? -7.756 -3.475 2.056 1.00 85.00 105 PRO A C 1
ATOM 851 O O . PRO A 1 105 ? -7.817 -4.581 1.514 1.00 85.00 105 PRO A O 1
ATOM 854 N N . LEU A 1 106 ? -6.586 -2.928 2.403 1.00 90.38 106 LEU A N 1
ATOM 855 C CA . LEU A 1 106 ? -5.286 -3.544 2.141 1.00 90.38 106 LEU A CA 1
ATOM 856 C C . LEU A 1 106 ? -4.807 -4.493 3.249 1.00 90.38 106 LEU A C 1
ATOM 858 O O . LEU A 1 106 ? -3.842 -5.230 3.029 1.00 90.38 106 LEU A O 1
ATOM 862 N N . ASP A 1 107 ? -5.460 -4.539 4.411 1.00 92.00 107 ASP A N 1
ATOM 863 C CA . ASP A 1 107 ? -5.031 -5.409 5.513 1.00 92.00 107 ASP A CA 1
ATOM 864 C C . ASP A 1 107 ? -4.982 -6.895 5.136 1.00 92.00 107 ASP A C 1
ATOM 866 O O . ASP A 1 107 ? -3.948 -7.521 5.390 1.00 92.00 107 ASP A O 1
ATOM 870 N N . PRO A 1 108 ? -5.984 -7.472 4.441 1.00 92.62 108 PRO A N 1
ATOM 871 C CA . PRO A 1 108 ? -5.905 -8.862 3.995 1.00 92.62 108 PRO A CA 1
ATOM 872 C C . PRO A 1 108 ? -4.712 -9.132 3.064 1.00 92.62 108 PRO A C 1
ATOM 874 O O . PRO A 1 108 ? -4.103 -10.208 3.106 1.00 92.62 108 PRO A O 1
ATOM 877 N N . LEU A 1 109 ? -4.346 -8.160 2.220 1.00 95.31 109 LEU A N 1
ATOM 878 C CA . LEU A 1 109 ? -3.163 -8.249 1.363 1.00 95.31 109 LEU A CA 1
ATOM 879 C C . LEU A 1 109 ? -1.886 -8.255 2.213 1.00 95.31 109 LEU A C 1
ATOM 881 O O . LEU A 1 109 ? -1.049 -9.146 2.043 1.00 95.31 109 LEU A O 1
ATOM 885 N N . PHE A 1 110 ? -1.729 -7.300 3.132 1.00 96.38 110 PHE A N 1
ATOM 886 C CA . PHE A 1 110 ? -0.544 -7.214 3.988 1.00 96.38 110 PHE A CA 1
ATOM 887 C C . PHE A 1 110 ? -0.409 -8.405 4.935 1.00 96.38 110 PHE A C 1
ATOM 889 O O . PHE A 1 110 ? 0.706 -8.893 5.144 1.00 96.38 110 PHE A O 1
ATOM 896 N N . GLU A 1 111 ? -1.519 -8.947 5.433 1.00 95.75 111 GLU A N 1
ATOM 897 C CA . GLU A 1 111 ? -1.523 -10.176 6.216 1.00 95.75 111 GLU A CA 1
ATOM 898 C C . GLU A 1 111 ? -0.995 -11.353 5.383 1.00 95.75 111 GLU A C 1
ATOM 900 O O . GLU A 1 111 ? -0.068 -12.051 5.803 1.00 95.75 111 GLU A O 1
ATOM 905 N N . ARG A 1 112 ? -1.496 -11.541 4.155 1.00 97.19 112 ARG A N 1
ATOM 906 C CA . ARG A 1 112 ? -0.987 -12.574 3.236 1.00 97.19 112 ARG A CA 1
ATOM 907 C C . ARG A 1 112 ? 0.495 -12.381 2.902 1.00 97.19 112 ARG A C 1
ATOM 909 O O . ARG A 1 112 ? 1.239 -13.363 2.868 1.00 97.19 112 ARG A O 1
ATOM 916 N N . LEU A 1 113 ? 0.931 -11.146 2.649 1.00 97.75 113 LEU A N 1
ATOM 917 C CA . LEU A 1 113 ? 2.333 -10.823 2.360 1.00 97.75 113 LEU A CA 1
ATOM 918 C C . LEU A 1 113 ? 3.243 -11.147 3.552 1.00 97.75 113 LEU A C 1
ATOM 920 O O . LEU A 1 113 ? 4.323 -11.705 3.354 1.00 97.75 113 LEU A O 1
ATOM 924 N N . SER A 1 114 ? 2.789 -10.880 4.781 1.00 96.50 114 SER A N 1
ATOM 925 C CA . SER A 1 114 ? 3.551 -11.151 6.008 1.00 96.50 114 SER A CA 1
ATOM 926 C C . SER A 1 114 ? 3.871 -12.639 6.203 1.00 96.50 114 SER A C 1
ATOM 928 O O . SER A 1 114 ? 4.931 -12.987 6.723 1.00 96.50 114 SER A O 1
ATOM 930 N N . ARG A 1 115 ? 3.005 -13.529 5.698 1.00 97.19 115 ARG A N 1
ATOM 931 C CA . ARG A 1 115 ? 3.187 -14.990 5.745 1.00 97.19 115 ARG A CA 1
ATOM 932 C C . ARG A 1 115 ? 4.197 -15.508 4.712 1.00 97.19 115 ARG A C 1
ATOM 934 O O . ARG A 1 115 ? 4.5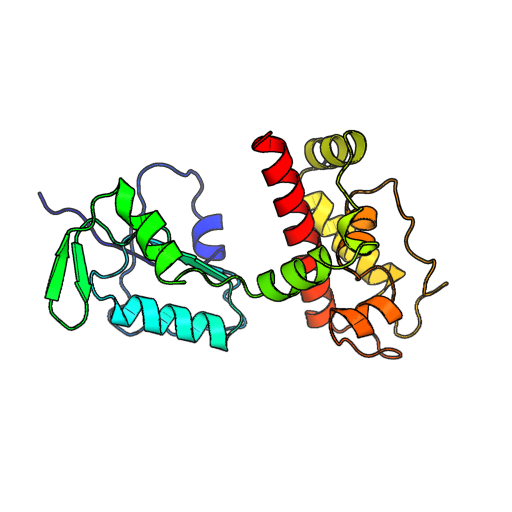96 -16.669 4.772 1.00 97.19 115 ARG A O 1
ATOM 941 N N . SER A 1 116 ? 4.633 -14.689 3.750 1.00 97.88 116 SER A N 1
ATOM 942 C CA . SER A 1 116 ? 5.634 -15.092 2.756 1.00 97.88 116 SER A CA 1
ATOM 943 C C . SER A 1 116 ? 7.050 -14.764 3.218 1.00 97.88 116 SER A C 1
ATOM 945 O O . SER A 1 116 ? 7.446 -13.606 3.195 1.00 97.88 116 SER A O 1
ATOM 947 N N . ALA A 1 117 ? 7.871 -15.788 3.480 1.00 97.69 117 ALA A N 1
ATOM 948 C CA . ALA A 1 117 ? 9.282 -15.627 3.867 1.00 97.69 117 ALA A CA 1
ATOM 949 C C . ALA A 1 117 ? 10.141 -14.838 2.853 1.00 97.69 117 ALA A C 1
ATOM 951 O O . ALA A 1 117 ? 11.217 -14.329 3.176 1.00 97.69 117 ALA A O 1
ATOM 952 N N . PHE A 1 118 ? 9.716 -14.757 1.588 1.00 97.12 118 PHE A N 1
ATOM 953 C CA . PHE A 1 118 ? 10.377 -13.884 0.621 1.00 97.12 118 PHE A CA 1
ATOM 954 C C . PHE A 1 118 ? 9.970 -12.425 0.801 1.00 97.12 118 PHE A C 1
ATOM 956 O O . PHE A 1 118 ? 10.838 -11.567 0.802 1.00 97.12 118 PHE A O 1
ATOM 963 N N . ARG A 1 119 ? 8.678 -12.141 0.967 1.00 97.94 119 ARG A N 1
ATOM 964 C CA . ARG A 1 119 ? 8.150 -10.773 1.042 1.00 97.94 119 ARG A CA 1
ATOM 965 C C . ARG A 1 119 ? 8.396 -10.126 2.401 1.00 97.94 119 ARG A C 1
ATOM 967 O O . ARG A 1 119 ? 8.812 -8.975 2.459 1.00 97.94 119 ARG A O 1
ATOM 974 N N . SER A 1 120 ? 8.229 -10.882 3.481 1.00 96.88 120 SER A N 1
ATOM 975 C CA . SER A 1 120 ? 8.339 -10.378 4.851 1.00 96.88 120 SER A CA 1
ATOM 976 C C . SER A 1 120 ? 9.762 -10.039 5.295 1.00 96.88 120 SER A C 1
ATOM 978 O O . SER A 1 120 ? 9.927 -9.426 6.341 1.00 96.88 120 SER A O 1
ATOM 980 N N . ARG A 1 121 ? 10.793 -10.397 4.512 1.00 96.81 121 ARG A N 1
ATOM 981 C CA . ARG A 1 121 ? 12.196 -10.064 4.827 1.00 96.81 121 ARG A CA 1
ATOM 982 C C . ARG A 1 121 ? 12.585 -8.628 4.461 1.00 96.81 121 ARG A C 1
ATOM 984 O O . ARG A 1 121 ? 13.667 -8.178 4.835 1.00 96.81 121 ARG A O 1
ATOM 991 N N . PHE A 1 122 ? 11.791 -7.962 3.623 1.00 97.69 122 PHE A N 1
ATOM 992 C CA . PHE A 1 122 ? 12.101 -6.620 3.143 1.00 97.69 122 PHE A CA 1
ATOM 993 C C . PHE A 1 122 ? 11.697 -5.594 4.199 1.00 97.69 122 PHE A C 1
ATOM 995 O O . PHE A 1 122 ? 10.577 -5.633 4.697 1.00 97.69 122 PHE A O 1
ATOM 1002 N N . HIS A 1 123 ? 12.611 -4.674 4.503 1.00 96.75 123 HIS A N 1
ATOM 1003 C CA . HIS A 1 123 ? 12.422 -3.592 5.466 1.00 96.75 123 HIS A CA 1
ATOM 1004 C C . HIS A 1 123 ? 13.150 -2.339 4.995 1.00 96.75 123 HIS A C 1
ATOM 1006 O O . HIS A 1 123 ? 14.185 -2.438 4.326 1.00 96.75 123 HIS A O 1
ATOM 1012 N N . LEU A 1 124 ? 12.649 -1.161 5.374 1.00 96.38 124 LEU A N 1
ATOM 1013 C CA . LEU A 1 124 ? 13.380 0.085 5.137 1.00 96.38 124 LEU A CA 1
ATOM 1014 C C . LEU A 1 124 ? 14.668 0.103 5.975 1.00 96.38 124 LEU A C 1
ATOM 1016 O O . LEU A 1 124 ? 14.640 -0.052 7.200 1.00 96.38 124 LEU A O 1
ATOM 1020 N N . GLY A 1 125 ? 15.814 0.305 5.326 1.00 94.00 125 GLY A N 1
ATOM 1021 C CA . GLY A 1 125 ? 17.088 0.526 6.001 1.00 94.00 125 GLY A CA 1
ATOM 1022 C C . GLY A 1 125 ? 17.220 1.960 6.518 1.00 94.00 125 GLY A C 1
ATOM 1023 O O . GLY A 1 125 ? 16.349 2.809 6.307 1.00 94.00 125 GLY A O 1
ATOM 1024 N N . SER A 1 126 ? 18.330 2.254 7.199 1.00 94.31 126 SER A N 1
ATOM 1025 C CA . SER A 1 126 ? 18.651 3.619 7.642 1.00 94.31 126 SER A CA 1
ATOM 1026 C C . SER A 1 126 ? 18.815 4.579 6.461 1.00 94.31 126 SER A C 1
ATOM 1028 O O . SER A 1 126 ? 18.308 5.695 6.509 1.00 94.31 126 SER A O 1
ATOM 1030 N N . LYS A 1 127 ? 19.451 4.126 5.371 1.00 95.50 127 LYS A N 1
ATOM 1031 C CA . LYS A 1 127 ? 19.658 4.921 4.152 1.00 95.50 127 LYS A CA 1
ATOM 1032 C C . LYS A 1 127 ? 18.344 5.285 3.469 1.00 95.50 127 LYS A C 1
ATOM 1034 O O . LYS A 1 127 ? 18.149 6.442 3.118 1.00 95.50 127 LYS A O 1
ATOM 1039 N N . GLU A 1 128 ? 17.435 4.327 3.302 1.00 96.31 128 GLU A N 1
ATOM 1040 C CA . GLU A 1 128 ? 16.138 4.590 2.675 1.00 96.31 128 GLU A CA 1
ATOM 1041 C C . GLU A 1 128 ? 15.251 5.464 3.562 1.00 96.31 128 GLU A C 1
ATOM 1043 O O . GLU A 1 128 ? 14.583 6.356 3.050 1.00 96.31 128 GLU A O 1
ATOM 1048 N N . THR A 1 129 ? 15.300 5.272 4.884 1.00 95.12 129 THR A N 1
ATOM 1049 C CA . THR A 1 129 ? 14.581 6.132 5.839 1.00 95.12 129 THR A CA 1
ATOM 1050 C C . THR A 1 129 ? 15.085 7.576 5.762 1.00 95.12 129 THR A C 1
ATOM 1052 O O . THR A 1 129 ? 14.283 8.493 5.606 1.00 95.12 129 THR A O 1
ATOM 1055 N N . ALA A 1 130 ? 16.407 7.782 5.785 1.00 96.06 130 ALA A N 1
ATOM 1056 C CA . ALA A 1 130 ? 17.014 9.106 5.643 1.00 96.06 130 ALA A CA 1
ATOM 1057 C C . ALA A 1 130 ? 16.696 9.744 4.282 1.00 96.06 130 ALA A C 1
ATOM 1059 O O . ALA A 1 130 ? 16.455 10.945 4.201 1.00 96.06 130 ALA A O 1
ATOM 1060 N N . TYR A 1 131 ? 16.642 8.945 3.212 1.00 97.50 131 TYR A N 1
ATOM 1061 C CA . TYR A 1 131 ? 16.249 9.428 1.890 1.00 97.50 131 TYR A CA 1
ATOM 1062 C C . TYR A 1 131 ? 14.793 9.915 1.864 1.00 97.50 131 TYR A C 1
ATOM 1064 O O . TYR A 1 131 ? 14.528 10.987 1.325 1.00 97.50 131 TYR A O 1
ATOM 1072 N N . ILE A 1 132 ? 13.862 9.171 2.477 1.00 96.56 132 ILE A N 1
ATOM 1073 C CA . ILE A 1 132 ? 12.459 9.600 2.601 1.00 96.56 132 ILE A CA 1
ATOM 1074 C C . ILE A 1 132 ? 12.370 10.900 3.407 1.00 96.56 132 ILE A C 1
ATOM 1076 O O . ILE A 1 132 ? 11.717 11.839 2.967 1.00 96.56 132 ILE A O 1
ATOM 1080 N N . GLN A 1 133 ? 13.067 10.985 4.544 1.00 94.94 133 GLN A N 1
ATOM 1081 C CA . GLN A 1 133 ? 13.092 12.192 5.380 1.00 94.94 133 GLN A CA 1
ATOM 1082 C C . GLN A 1 133 ? 13.648 13.408 4.627 1.00 94.94 133 GLN A C 1
ATOM 1084 O O . GLN A 1 133 ? 13.096 14.496 4.731 1.00 94.94 133 GLN A O 1
ATOM 1089 N N . ALA A 1 134 ? 14.708 13.223 3.838 1.00 97.31 134 ALA A N 1
ATOM 1090 C CA . ALA A 1 134 ? 15.333 14.302 3.078 1.00 97.31 134 ALA A CA 1
ATOM 1091 C C . ALA A 1 134 ? 14.500 14.771 1.873 1.00 97.31 134 ALA A C 1
ATOM 1093 O O . ALA A 1 134 ? 14.632 15.918 1.454 1.00 97.31 134 ALA A O 1
ATOM 1094 N N . LYS A 1 135 ? 13.696 13.887 1.267 1.00 96.75 135 LYS A N 1
ATOM 1095 C CA . LYS A 1 135 ? 12.900 14.202 0.067 1.00 96.75 135 LYS A CA 1
ATOM 1096 C C . LYS A 1 135 ? 11.450 14.574 0.356 1.00 96.75 135 LYS A C 1
ATOM 1098 O O . LYS A 1 135 ? 10.848 15.261 -0.466 1.00 96.75 135 LYS A O 1
ATOM 1103 N N . GLY A 1 136 ? 10.901 14.132 1.481 1.00 94.19 136 GLY A N 1
ATOM 1104 C CA . GLY A 1 136 ? 9.477 14.246 1.781 1.00 94.19 136 GLY A CA 1
ATOM 1105 C C . GLY A 1 136 ? 8.652 13.156 1.095 1.00 94.19 136 GLY A C 1
ATOM 1106 O O . GLY A 1 136 ? 9.026 12.620 0.049 1.00 94.19 136 GLY A O 1
ATOM 1107 N N . ILE A 1 137 ? 7.525 12.802 1.711 1.00 91.50 137 ILE A N 1
ATOM 1108 C CA . ILE A 1 137 ? 6.727 11.640 1.307 1.00 91.50 137 ILE A CA 1
ATOM 1109 C C . ILE A 1 137 ? 6.033 11.826 -0.050 1.00 91.50 137 ILE A C 1
ATOM 1111 O O . ILE A 1 137 ? 5.999 10.887 -0.842 1.00 91.50 137 ILE A O 1
ATOM 1115 N N . GLU A 1 138 ? 5.593 13.043 -0.369 1.00 90.00 138 GLU A N 1
ATOM 1116 C CA . GLU A 1 138 ? 4.995 13.394 -1.666 1.00 90.00 138 GLU A CA 1
ATOM 1117 C C . GLU A 1 138 ? 5.976 13.163 -2.820 1.00 90.00 138 GLU A C 1
ATOM 1119 O O . GLU A 1 138 ? 5.642 12.562 -3.839 1.00 90.00 138 GLU A O 1
ATOM 1124 N N . THR A 1 139 ? 7.242 13.552 -2.642 1.00 95.94 139 THR A N 1
ATOM 1125 C CA . THR A 1 139 ? 8.301 13.284 -3.623 1.00 95.94 139 THR A CA 1
ATOM 1126 C C . THR A 1 139 ? 8.494 11.781 -3.838 1.00 95.94 139 THR A C 1
ATOM 1128 O O . THR A 1 139 ? 8.684 11.328 -4.966 1.00 95.94 139 THR A O 1
ATOM 1131 N N . ILE A 1 140 ? 8.416 10.977 -2.773 1.00 97.06 140 ILE A N 1
ATOM 1132 C CA . ILE A 1 140 ? 8.518 9.515 -2.876 1.00 97.06 140 ILE A CA 1
ATOM 1133 C C . ILE A 1 140 ? 7.324 8.925 -3.632 1.00 97.06 140 ILE A C 1
ATOM 1135 O O . ILE A 1 140 ? 7.520 8.006 -4.431 1.00 97.06 140 ILE A O 1
ATOM 1139 N N . GLN A 1 141 ? 6.124 9.473 -3.441 1.00 95.94 141 GLN A N 1
ATOM 1140 C CA . GLN A 1 141 ? 4.939 9.093 -4.206 1.00 95.94 141 GLN A CA 1
ATOM 1141 C C . GLN A 1 141 ? 5.101 9.427 -5.694 1.00 95.94 141 GLN A C 1
ATOM 1143 O O . GLN A 1 141 ? 4.867 8.560 -6.537 1.00 95.94 141 GLN A O 1
ATOM 1148 N N . HIS A 1 142 ? 5.596 10.622 -6.034 1.00 97.00 142 HIS A N 1
ATOM 1149 C CA . HIS A 1 142 ? 5.917 10.979 -7.421 1.00 97.00 142 HIS A CA 1
ATOM 1150 C C . HIS A 1 142 ? 6.936 10.016 -8.039 1.00 97.00 142 HIS A C 1
ATOM 1152 O O . HIS A 1 142 ? 6.724 9.510 -9.141 1.00 97.00 142 HIS A O 1
ATOM 1158 N N . HIS A 1 143 ? 8.007 9.677 -7.312 1.00 98.31 143 HIS A N 1
ATOM 1159 C CA . HIS A 1 143 ? 8.968 8.672 -7.772 1.00 98.31 143 HIS A CA 1
ATOM 1160 C C . HIS A 1 143 ? 8.307 7.306 -8.001 1.00 98.31 143 HIS A C 1
ATOM 1162 O O . HIS A 1 143 ? 8.703 6.579 -8.912 1.00 98.31 143 HIS A O 1
ATOM 1168 N N . ALA A 1 144 ? 7.324 6.930 -7.179 1.00 98.06 144 ALA A N 1
ATOM 1169 C CA . ALA A 1 144 ? 6.603 5.677 -7.342 1.00 98.06 144 ALA A CA 1
ATOM 1170 C C . ALA A 1 144 ? 5.798 5.661 -8.650 1.00 98.06 144 ALA A C 1
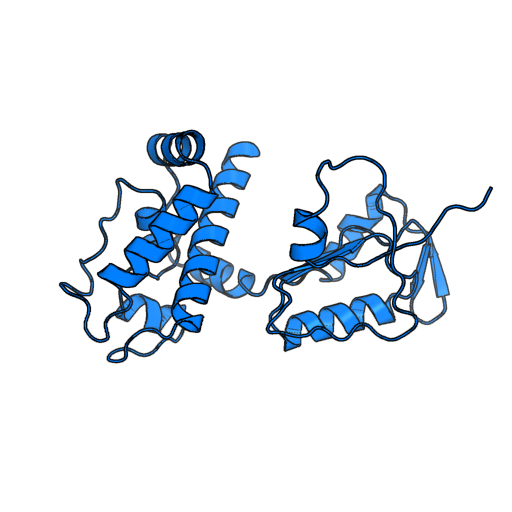ATOM 1172 O O . ALA A 1 144 ? 5.964 4.718 -9.426 1.00 98.06 144 ALA A O 1
ATOM 1173 N N . TYR A 1 145 ? 5.026 6.715 -8.945 1.00 97.75 145 TYR A N 1
ATOM 1174 C CA . TYR A 1 145 ? 4.319 6.868 -10.227 1.00 97.75 145 TYR A CA 1
ATOM 1175 C C . TYR A 1 145 ? 5.270 6.744 -11.415 1.00 97.75 145 TYR A C 1
ATOM 1177 O O . TYR A 1 145 ? 5.071 5.926 -12.312 1.00 97.75 145 TYR A O 1
ATOM 1185 N N . ASP A 1 146 ? 6.366 7.488 -11.367 1.00 97.94 146 ASP A N 1
ATOM 1186 C CA . ASP A 1 146 ? 7.415 7.497 -12.376 1.00 97.94 146 ASP A CA 1
ATOM 1187 C C . ASP A 1 146 ? 8.037 6.113 -12.625 1.00 97.94 146 ASP A C 1
ATOM 1189 O O . ASP A 1 146 ? 8.328 5.719 -13.760 1.00 97.94 146 ASP A O 1
ATOM 1193 N N . LEU A 1 147 ? 8.314 5.368 -11.556 1.00 97.75 147 LEU A N 1
ATOM 1194 C CA . LEU A 1 147 ? 8.915 4.042 -11.648 1.00 97.75 147 LEU A CA 1
ATOM 1195 C C . LEU A 1 147 ? 7.915 3.010 -12.172 1.00 97.75 147 LEU A C 1
ATOM 1197 O O . LEU A 1 147 ? 8.288 2.201 -13.022 1.00 97.75 147 LEU A O 1
ATOM 1201 N N . ILE A 1 148 ? 6.663 3.049 -11.711 1.00 97.75 148 ILE A N 1
ATOM 1202 C CA . ILE A 1 148 ? 5.603 2.146 -12.173 1.00 97.75 148 ILE A CA 1
ATOM 1203 C C . ILE A 1 148 ? 5.254 2.416 -13.633 1.00 97.75 148 ILE A C 1
ATOM 1205 O O . ILE A 1 148 ? 5.275 1.477 -14.433 1.00 97.75 148 ILE A O 1
ATOM 1209 N N . GLY A 1 149 ? 5.039 3.678 -14.003 1.00 97.00 149 GLY A N 1
ATOM 1210 C CA . GLY A 1 149 ? 4.721 4.089 -15.368 1.00 97.00 149 GLY A CA 1
ATOM 1211 C C . GLY A 1 149 ? 5.782 3.643 -16.373 1.00 97.00 149 GLY A C 1
ATOM 1212 O O . GLY A 1 149 ? 5.460 3.102 -17.426 1.00 97.00 149 GLY A O 1
ATOM 1213 N N . ARG A 1 150 ? 7.069 3.778 -16.026 1.00 95.62 150 ARG A N 1
ATOM 1214 C CA . ARG A 1 150 ? 8.160 3.382 -16.932 1.00 95.62 150 ARG A CA 1
ATOM 1215 C C . ARG A 1 150 ? 8.447 1.882 -16.932 1.00 95.62 150 ARG A C 1
ATOM 1217 O O . ARG A 1 150 ? 8.708 1.317 -17.986 1.00 95.62 150 ARG A O 1
ATOM 1224 N N . ARG A 1 151 ? 8.465 1.234 -15.761 1.00 96.00 151 ARG A N 1
ATOM 1225 C CA . ARG A 1 151 ? 9.032 -0.123 -15.606 1.00 96.00 151 ARG A CA 1
ATOM 1226 C C . ARG A 1 151 ? 7.997 -1.232 -15.486 1.00 96.00 151 ARG A C 1
ATOM 1228 O O . ARG A 1 151 ? 8.378 -2.398 -15.500 1.00 96.00 151 ARG A O 1
ATOM 1235 N N . LEU A 1 152 ? 6.721 -0.912 -15.292 1.00 95.81 152 LEU A N 1
ATOM 1236 C CA . LEU A 1 152 ? 5.704 -1.928 -15.018 1.00 95.81 152 LEU A CA 1
ATOM 1237 C C . LEU A 1 152 ? 4.414 -1.721 -15.809 1.00 95.81 152 LEU A C 1
ATOM 1239 O O . LEU A 1 152 ? 3.789 -2.712 -16.179 1.00 95.81 152 LEU A O 1
ATOM 1243 N N . ALA A 1 153 ? 4.042 -0.474 -16.104 1.00 96.31 153 ALA A N 1
ATOM 1244 C CA . ALA A 1 153 ? 2.825 -0.151 -16.838 1.00 96.31 153 ALA A CA 1
ATOM 1245 C C . ALA A 1 153 ? 2.758 -0.697 -18.277 1.00 96.31 153 ALA A C 1
ATOM 1247 O O . ALA A 1 153 ? 1.664 -1.115 -18.659 1.00 96.31 153 ALA A O 1
ATOM 1248 N N . PRO A 1 154 ? 3.847 -0.787 -19.071 1.00 97.44 154 PRO A N 1
ATOM 1249 C CA . PRO A 1 154 ? 3.786 -1.377 -20.412 1.00 97.44 154 PRO A CA 1
ATOM 1250 C C . PRO A 1 154 ? 3.298 -2.828 -20.386 1.00 97.44 154 PRO A C 1
ATOM 1252 O O . PRO A 1 154 ? 3.608 -3.556 -19.443 1.00 97.44 154 PRO A O 1
ATOM 1255 N N . ALA A 1 155 ? 2.544 -3.261 -21.403 1.00 95.94 155 ALA A N 1
ATOM 1256 C CA . ALA A 1 155 ? 2.001 -4.626 -21.490 1.00 95.94 155 ALA A CA 1
ATOM 1257 C C . ALA A 1 155 ? 3.090 -5.708 -21.373 1.00 95.94 155 ALA A C 1
ATOM 1259 O O . ALA A 1 155 ? 2.884 -6.731 -20.714 1.00 95.94 155 ALA A O 1
ATOM 1260 N N . GLU A 1 156 ? 4.258 -5.414 -21.943 1.00 95.62 156 GLU A N 1
ATOM 1261 C CA . GLU A 1 156 ? 5.471 -6.225 -21.902 1.00 95.62 156 GLU A CA 1
ATOM 1262 C C . GLU A 1 156 ? 6.630 -5.360 -21.382 1.00 95.62 156 GLU A C 1
ATOM 1264 O O . GLU A 1 156 ? 7.314 -4.700 -22.165 1.00 95.62 156 GLU A O 1
ATOM 1269 N N . PRO A 1 157 ? 6.831 -5.277 -20.053 1.00 95.06 157 PRO A N 1
ATOM 1270 C CA . PRO A 1 157 ? 7.926 -4.493 -19.503 1.00 95.06 157 PRO A CA 1
ATOM 1271 C C . PRO A 1 157 ? 9.290 -5.051 -19.903 1.00 95.06 157 PRO A C 1
ATOM 1273 O O . PRO A 1 157 ? 9.515 -6.265 -19.881 1.00 95.06 157 PRO A O 1
ATOM 1276 N N . GLU A 1 158 ? 10.228 -4.153 -20.193 1.00 94.38 158 GLU A N 1
ATOM 1277 C CA . GLU A 1 158 ? 11.608 -4.531 -20.473 1.00 94.38 158 GLU A CA 1
ATOM 1278 C C . GLU A 1 158 ? 12.211 -5.273 -19.270 1.00 94.38 158 GLU A C 1
ATOM 1280 O O . GLU A 1 158 ? 12.108 -4.830 -18.125 1.00 94.38 158 GLU A O 1
ATOM 1285 N N . HIS A 1 159 ? 12.830 -6.427 -19.532 1.00 93.62 159 HIS A N 1
ATOM 1286 C CA . HIS A 1 159 ? 13.412 -7.301 -18.510 1.00 93.62 159 HIS A CA 1
ATOM 1287 C C . HIS A 1 159 ? 12.435 -7.706 -17.383 1.00 93.62 159 HIS A C 1
ATOM 1289 O O . HIS A 1 159 ? 12.836 -7.756 -16.215 1.00 93.62 159 HIS A O 1
ATOM 1295 N N . ASP A 1 160 ? 11.170 -8.021 -17.702 1.00 94.69 160 ASP A N 1
ATOM 1296 C CA . ASP A 1 160 ? 10.183 -8.444 -16.696 1.00 94.69 160 ASP A CA 1
ATOM 1297 C C . ASP A 1 160 ? 10.694 -9.605 -15.813 1.00 94.69 160 ASP A C 1
ATOM 1299 O O . ASP A 1 160 ? 11.210 -10.621 -16.279 1.00 94.69 160 ASP A O 1
ATOM 1303 N N . GLY A 1 161 ? 10.584 -9.426 -14.497 1.00 93.12 161 GLY A N 1
ATOM 1304 C CA . GLY A 1 161 ? 11.182 -10.277 -13.467 1.00 93.12 161 GLY A CA 1
ATOM 1305 C C . GLY A 1 161 ? 12.536 -9.785 -12.940 1.00 93.12 161 GLY A C 1
ATOM 1306 O O . GLY A 1 161 ? 12.976 -10.261 -11.893 1.00 93.12 161 GLY A O 1
ATOM 1307 N N . LYS A 1 162 ? 13.188 -8.834 -13.621 1.00 93.25 162 LYS A N 1
ATOM 1308 C CA . LYS A 1 162 ? 14.498 -8.257 -13.255 1.00 93.25 162 LYS A CA 1
ATOM 1309 C C . LYS A 1 162 ? 14.558 -6.727 -13.379 1.00 93.25 162 LYS A C 1
ATOM 1311 O O . LYS A 1 162 ? 15.603 -6.139 -13.120 1.00 93.25 162 LYS A O 1
ATOM 1316 N N . GLN A 1 163 ? 13.454 -6.074 -13.731 1.00 93.00 163 GLN A N 1
ATOM 1317 C CA . GLN A 1 163 ? 13.400 -4.644 -14.038 1.00 93.00 163 GLN A CA 1
ATOM 1318 C C . GLN A 1 163 ? 13.562 -3.724 -12.816 1.00 93.00 163 GLN A C 1
ATOM 1320 O O . GLN A 1 163 ? 13.900 -2.546 -12.958 1.00 93.00 163 GLN A O 1
ATOM 1325 N N . THR A 1 164 ? 13.310 -4.230 -11.604 1.00 92.25 164 THR A N 1
ATOM 1326 C CA . THR A 1 164 ? 13.428 -3.465 -10.353 1.00 92.25 164 THR A CA 1
ATOM 1327 C C . THR A 1 164 ? 14.621 -3.957 -9.525 1.00 92.25 164 THR A C 1
ATOM 1329 O O . THR A 1 164 ? 14.615 -5.121 -9.099 1.00 92.25 164 THR A O 1
ATOM 1332 N N . PRO A 1 165 ? 15.608 -3.098 -9.211 1.00 95.19 165 PRO A N 1
ATOM 1333 C CA . PRO A 1 165 ? 16.639 -3.409 -8.222 1.00 95.19 165 PRO A CA 1
ATOM 1334 C C . PRO A 1 165 ? 16.030 -3.824 -6.875 1.00 95.19 165 PRO A C 1
ATOM 1336 O O . PRO A 1 165 ? 14.896 -3.476 -6.572 1.00 95.19 165 PRO A O 1
ATOM 1339 N N . MET A 1 166 ? 16.769 -4.558 -6.041 1.00 93.69 166 MET A N 1
ATOM 1340 C CA . MET A 1 166 ? 16.290 -4.950 -4.700 1.00 93.69 166 MET A CA 1
ATOM 1341 C C . MET A 1 166 ? 16.612 -3.929 -3.598 1.00 93.69 166 MET A C 1
ATOM 1343 O O . MET A 1 166 ? 16.187 -4.107 -2.460 1.00 93.69 166 MET A O 1
ATOM 1347 N N . ARG A 1 167 ? 17.413 -2.900 -3.902 1.00 92.19 167 ARG A N 1
ATOM 1348 C CA . ARG A 1 167 ? 17.932 -1.901 -2.951 1.00 92.19 167 ARG A CA 1
ATOM 1349 C C . ARG A 1 167 ? 18.148 -0.555 -3.645 1.00 92.19 167 ARG A C 1
ATOM 1351 O O . ARG A 1 167 ? 18.073 -0.475 -4.869 1.00 92.19 167 ARG A O 1
ATOM 1358 N N . GLY A 1 168 ? 18.473 0.475 -2.864 1.00 90.75 168 GLY A N 1
ATOM 1359 C CA . GLY A 1 168 ? 18.942 1.771 -3.369 1.00 90.75 168 GLY A CA 1
ATOM 1360 C C . GLY A 1 168 ? 17.855 2.834 -3.521 1.00 90.75 168 GLY A C 1
ATOM 1361 O O . GLY A 1 168 ? 18.183 4.003 -3.679 1.00 90.75 168 GLY A O 1
ATOM 1362 N N . HIS A 1 169 ? 16.578 2.458 -3.422 1.00 97.19 169 HIS A N 1
ATOM 1363 C CA . HIS A 1 169 ? 15.463 3.400 -3.344 1.00 97.19 169 HIS A CA 1
ATOM 1364 C C . HIS A 1 169 ? 14.322 2.790 -2.511 1.00 97.19 169 HIS A C 1
ATOM 1366 O O . HIS A 1 169 ? 14.047 1.597 -2.682 1.00 97.19 169 HIS A O 1
ATOM 1372 N N . PRO A 1 170 ? 13.622 3.560 -1.654 1.00 98.00 170 PRO A N 1
ATOM 1373 C CA . PRO A 1 170 ? 12.514 3.049 -0.838 1.00 98.00 170 PRO A CA 1
ATOM 1374 C C . PRO A 1 170 ? 11.415 2.371 -1.668 1.00 98.00 170 PRO A C 1
ATOM 1376 O O . PRO A 1 170 ? 10.966 1.287 -1.307 1.00 98.00 170 PRO A O 1
ATOM 1379 N N . VAL A 1 171 ? 11.057 2.940 -2.826 1.00 98.38 171 VAL A N 1
ATOM 1380 C CA . VAL A 1 171 ? 10.067 2.341 -3.747 1.00 98.38 171 VAL A CA 1
ATOM 1381 C C . VAL A 1 171 ? 10.499 0.957 -4.233 1.00 98.38 171 VAL A C 1
ATOM 1383 O O . VAL A 1 171 ? 9.672 0.058 -4.297 1.00 98.38 171 VAL A O 1
ATOM 1386 N N . PHE A 1 172 ? 11.785 0.738 -4.525 1.00 98.12 172 PHE A N 1
ATOM 1387 C CA . PHE A 1 172 ? 12.253 -0.580 -4.959 1.00 98.12 172 PHE A CA 1
ATOM 1388 C C . PHE A 1 172 ? 12.095 -1.627 -3.858 1.00 98.12 172 PHE A C 1
ATOM 1390 O O . PHE A 1 172 ? 11.625 -2.733 -4.121 1.00 98.12 172 PHE A O 1
ATOM 1397 N N . ILE A 1 173 ? 12.429 -1.273 -2.615 1.00 98.25 173 ILE A N 1
ATOM 1398 C CA . ILE A 1 173 ? 12.216 -2.166 -1.470 1.00 98.25 173 ILE A CA 1
ATOM 1399 C C . ILE A 1 173 ? 10.722 -2.458 -1.311 1.00 98.25 173 ILE A C 1
ATOM 1401 O O . ILE A 1 173 ? 10.342 -3.625 -1.204 1.00 98.25 173 ILE A O 1
ATOM 1405 N N . ALA A 1 174 ? 9.882 -1.423 -1.381 1.00 98.38 174 ALA A N 1
ATOM 1406 C CA . ALA A 1 174 ? 8.434 -1.556 -1.299 1.00 98.38 174 ALA A CA 1
ATOM 1407 C C . ALA A 1 174 ? 7.876 -2.467 -2.404 1.00 98.38 174 ALA A C 1
ATOM 1409 O O . ALA A 1 174 ? 7.072 -3.343 -2.106 1.00 98.38 174 ALA A O 1
ATOM 1410 N N . GLN A 1 175 ? 8.348 -2.358 -3.651 1.00 98.56 175 GLN A N 1
ATOM 1411 C CA . GLN A 1 175 ? 7.904 -3.221 -4.754 1.00 98.56 175 GLN A CA 1
ATOM 1412 C C . GLN A 1 175 ? 8.178 -4.703 -4.495 1.00 98.56 175 GLN A C 1
ATOM 1414 O O . GLN A 1 175 ? 7.343 -5.571 -4.775 1.00 98.56 175 GLN A O 1
ATOM 1419 N N . HIS A 1 176 ? 9.348 -5.018 -3.937 1.00 98.44 176 HIS A N 1
ATOM 1420 C CA . HIS A 1 176 ? 9.671 -6.394 -3.574 1.00 98.44 176 HIS A CA 1
ATOM 1421 C C . HIS A 1 176 ? 8.920 -6.862 -2.336 1.00 98.44 176 HIS A C 1
ATOM 1423 O O . HIS A 1 176 ? 8.521 -8.026 -2.296 1.00 98.44 176 HIS A O 1
ATOM 1429 N N . ALA A 1 177 ? 8.684 -5.987 -1.364 1.00 98.44 177 ALA A N 1
ATOM 1430 C CA . ALA A 1 177 ? 7.912 -6.313 -0.174 1.00 98.44 177 ALA A CA 1
ATOM 1431 C C . ALA A 1 177 ? 6.436 -6.583 -0.502 1.00 98.44 177 ALA A C 1
ATOM 1433 O O . ALA A 1 177 ? 5.846 -7.512 0.043 1.00 98.44 177 ALA A O 1
ATOM 1434 N N . THR A 1 178 ? 5.854 -5.825 -1.432 1.00 98.50 178 THR A N 1
ATOM 1435 C CA . THR A 1 178 ? 4.418 -5.886 -1.738 1.00 98.50 178 THR A CA 1
ATOM 1436 C C . THR A 1 178 ? 4.064 -6.800 -2.898 1.00 98.50 178 THR A C 1
ATOM 1438 O O . THR A 1 178 ? 2.904 -7.145 -3.059 1.00 98.50 178 THR A O 1
ATOM 1441 N N . GLY A 1 179 ? 5.045 -7.276 -3.669 1.00 97.88 179 GLY A N 1
ATOM 1442 C CA . GLY A 1 179 ? 4.758 -8.119 -4.830 1.00 97.88 179 GLY A CA 1
ATOM 1443 C C . GLY A 1 179 ? 4.327 -7.327 -6.063 1.00 97.88 179 GLY A C 1
ATOM 1444 O O . GLY A 1 179 ? 3.659 -7.871 -6.937 1.00 97.88 179 GLY A O 1
ATOM 1445 N N . THR A 1 180 ? 4.797 -6.089 -6.190 1.00 98.12 180 THR A N 1
ATOM 1446 C CA . THR A 1 180 ? 4.567 -5.209 -7.346 1.00 98.12 180 THR A CA 1
ATOM 1447 C C . THR A 1 180 ? 5.845 -4.990 -8.172 1.00 98.12 180 THR A C 1
ATOM 1449 O O . THR A 1 180 ? 5.945 -4.051 -8.954 1.00 98.12 180 THR A O 1
ATOM 1452 N N . CYS A 1 181 ? 6.852 -5.861 -8.026 1.00 97.31 181 CYS A N 1
ATOM 1453 C CA . CYS A 1 181 ? 8.137 -5.745 -8.726 1.00 97.31 181 CYS A CA 1
ATOM 1454 C C . CYS A 1 181 ? 8.153 -6.270 -10.173 1.00 97.31 181 CYS A C 1
ATOM 1456 O O . CYS A 1 181 ? 9.051 -5.914 -10.928 1.00 97.31 181 CYS A O 1
ATOM 1458 N N . CYS A 1 182 ? 7.196 -7.119 -10.566 1.00 97.56 182 CYS A N 1
ATOM 1459 C CA . CYS A 1 182 ? 7.074 -7.626 -11.939 1.00 97.56 182 CYS A CA 1
ATOM 1460 C C . CYS A 1 182 ? 5.655 -8.108 -12.265 1.00 97.56 182 CYS A C 1
ATOM 1462 O O . CYS A 1 182 ? 4.835 -8.271 -11.354 1.00 97.56 182 CYS A O 1
ATOM 1464 N N . ARG A 1 183 ? 5.355 -8.404 -13.540 1.00 97.50 183 ARG A N 1
ATOM 1465 C CA . ARG A 1 183 ? 4.010 -8.856 -13.953 1.00 97.50 183 ARG A CA 1
ATOM 1466 C C . ARG A 1 183 ? 3.609 -10.186 -13.323 1.00 97.50 183 ARG A C 1
ATOM 1468 O O . ARG A 1 183 ? 2.450 -10.381 -12.969 1.00 97.50 183 ARG A O 1
ATOM 1475 N N . SER A 1 184 ? 4.561 -11.096 -13.112 1.00 97.56 184 SER A N 1
ATOM 1476 C CA . SER A 1 184 ? 4.301 -12.349 -12.381 1.00 97.56 184 SER A CA 1
ATOM 1477 C C . SER A 1 184 ? 3.937 -12.128 -10.917 1.00 97.56 184 SER A C 1
ATOM 1479 O O . SER A 1 184 ? 3.121 -12.872 -10.373 1.00 97.56 184 SER A O 1
ATOM 1481 N N . CYS A 1 185 ? 4.503 -11.103 -10.283 1.00 98.19 185 CYS A N 1
ATOM 1482 C CA . CYS A 1 185 ? 4.154 -10.763 -8.913 1.00 98.19 185 CYS A CA 1
ATOM 1483 C C . CYS A 1 185 ? 2.784 -10.074 -8.850 1.00 98.19 185 CYS A C 1
ATOM 1485 O O . CYS A 1 185 ? 1.959 -10.504 -8.046 1.00 98.19 185 CYS A O 1
ATOM 1487 N N . LEU A 1 186 ? 2.507 -9.131 -9.761 1.00 97.81 186 LEU A N 1
ATOM 1488 C CA . LEU A 1 186 ? 1.192 -8.494 -9.895 1.00 97.81 186 LEU A CA 1
ATOM 1489 C C . LEU A 1 186 ? 0.068 -9.515 -10.087 1.00 97.81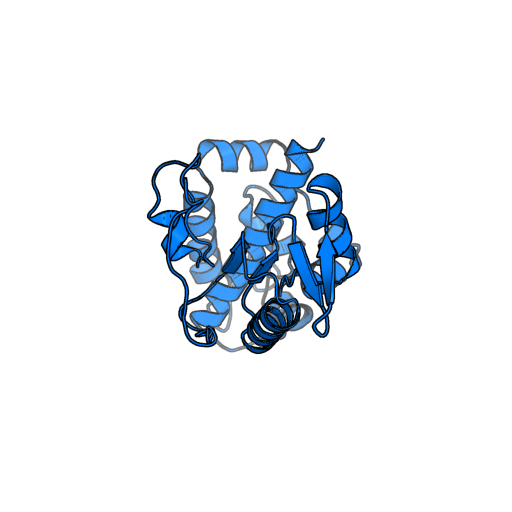 186 LEU A C 1
ATOM 1491 O O . LEU A 1 186 ? -0.931 -9.476 -9.374 1.00 97.81 186 LEU A O 1
ATOM 1495 N N . TYR A 1 187 ? 0.270 -10.487 -10.973 1.00 97.69 187 TYR A N 1
ATOM 1496 C CA . TYR A 1 187 ? -0.695 -11.560 -11.187 1.00 97.69 187 TYR A CA 1
ATOM 1497 C C . TYR A 1 187 ? -0.937 -12.391 -9.921 1.00 97.69 187 TYR A C 1
ATOM 1499 O O . TYR A 1 187 ? -2.078 -12.624 -9.530 1.00 97.69 187 TYR A O 1
ATOM 1507 N N . LYS A 1 188 ? 0.138 -12.813 -9.245 1.00 97.06 188 LYS A N 1
ATOM 1508 C CA . LYS A 1 188 ? 0.053 -13.697 -8.075 1.00 97.06 188 LYS A CA 1
ATOM 1509 C C . LYS A 1 188 ? -0.551 -13.018 -6.841 1.00 97.06 188 LYS A C 1
ATOM 1511 O O . LYS A 1 188 ? -1.261 -13.670 -6.079 1.00 97.06 188 LYS A O 1
ATOM 1516 N N . TRP A 1 189 ? -0.196 -11.761 -6.593 1.00 97.88 189 TRP A N 1
ATOM 1517 C CA . TRP A 1 189 ? -0.512 -11.074 -5.337 1.00 97.88 189 TRP A CA 1
ATOM 1518 C C . TRP A 1 189 ? -1.712 -10.141 -5.449 1.00 97.88 189 TRP A C 1
ATOM 1520 O O . TRP A 1 189 ? -2.479 -10.049 -4.495 1.00 97.88 189 TRP A O 1
ATOM 1530 N N . HIS A 1 190 ? -1.893 -9.521 -6.613 1.00 96.12 190 HIS A N 1
ATOM 1531 C CA . HIS A 1 190 ? -2.877 -8.463 -6.840 1.00 96.12 190 HIS A CA 1
ATOM 1532 C C . HIS A 1 190 ? -3.930 -8.840 -7.882 1.00 96.12 190 HIS A C 1
ATOM 1534 O O . HIS A 1 190 ? -4.804 -8.036 -8.180 1.00 96.12 190 HIS A O 1
ATOM 1540 N N . HIS A 1 191 ? -3.848 -10.047 -8.453 1.00 95.81 191 HIS A N 1
ATOM 1541 C CA . HIS A 1 191 ? -4.788 -10.548 -9.457 1.00 95.81 191 HIS A CA 1
ATOM 1542 C C . HIS A 1 191 ? -4.875 -9.671 -10.724 1.00 95.81 191 HIS A C 1
ATOM 1544 O O . HIS A 1 191 ? -5.864 -9.707 -11.450 1.00 95.81 191 HIS A O 1
ATOM 1550 N N . ILE A 1 192 ? -3.809 -8.920 -11.029 1.00 96.00 192 ILE A N 1
ATOM 1551 C CA . ILE A 1 192 ? -3.695 -8.111 -12.24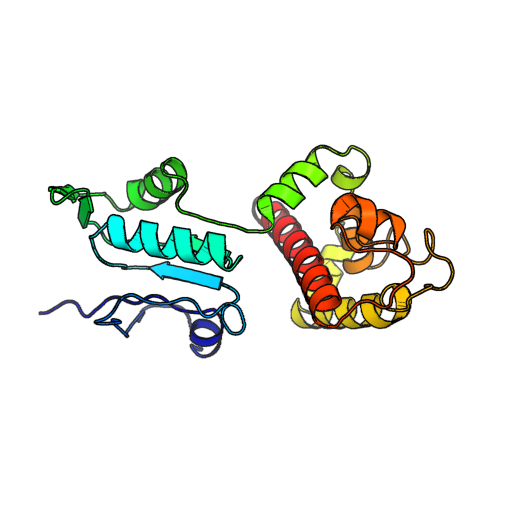9 1.00 96.00 192 ILE A CA 1
ATOM 1552 C C . ILE A 1 192 ? -3.101 -8.970 -13.371 1.00 96.00 192 ILE A C 1
ATOM 1554 O O . ILE A 1 192 ? -2.002 -9.516 -13.240 1.00 96.00 192 ILE A O 1
ATOM 1558 N N . ALA A 1 193 ? -3.829 -9.094 -14.483 1.00 94.25 193 ALA A N 1
ATOM 1559 C CA . ALA A 1 193 ? -3.435 -9.925 -15.616 1.00 94.25 193 ALA A CA 1
ATOM 1560 C C . ALA A 1 193 ? -2.117 -9.470 -16.275 1.00 94.25 193 ALA A C 1
ATOM 1562 O O . ALA A 1 193 ? -1.741 -8.294 -16.271 1.00 94.25 193 ALA A O 1
ATOM 1563 N N . LYS A 1 194 ? -1.407 -10.440 -16.856 1.00 95.44 194 LYS A N 1
ATOM 1564 C CA . LYS A 1 194 ? -0.205 -10.209 -17.668 1.00 95.44 194 LYS A CA 1
ATOM 1565 C C . LYS A 1 194 ? -0.588 -9.883 -19.112 1.00 95.44 194 LYS A C 1
ATOM 1567 O O . LYS A 1 194 ? -1.680 -10.234 -19.543 1.00 95.44 194 LYS A O 1
ATOM 1572 N N . GLY A 1 195 ? 0.338 -9.286 -19.864 1.00 93.75 195 GLY A N 1
ATOM 1573 C CA . GLY A 1 195 ? 0.180 -9.072 -21.308 1.00 93.75 195 GLY A CA 1
ATOM 1574 C C . GLY A 1 195 ? -0.748 -7.915 -21.682 1.00 93.75 195 GLY A C 1
ATOM 1575 O O . GLY A 1 195 ? -1.047 -7.719 -22.852 1.00 93.75 195 GLY A O 1
ATOM 1576 N N . SER A 1 196 ? -1.203 -7.123 -20.709 1.00 94.62 196 SER A N 1
ATOM 1577 C CA . SER A 1 196 ? -1.959 -5.892 -20.948 1.00 94.62 196 SER A CA 1
ATOM 1578 C C . SER A 1 196 ? -1.330 -4.735 -20.186 1.00 94.62 196 SER A C 1
ATOM 1580 O O . SER A 1 196 ? -0.824 -4.907 -19.069 1.00 94.62 196 SER A O 1
ATOM 1582 N N . ALA A 1 197 ? -1.335 -3.552 -20.800 1.00 97.44 197 ALA A N 1
ATOM 1583 C CA . ALA A 1 197 ? -0.855 -2.344 -20.147 1.00 97.44 197 ALA A CA 1
ATOM 1584 C C . ALA A 1 197 ? -1.665 -2.085 -18.867 1.00 97.44 197 ALA A C 1
ATOM 1586 O O . ALA A 1 197 ? -2.859 -2.381 -18.819 1.00 97.44 197 ALA A O 1
ATOM 1587 N N . LEU A 1 198 ? -1.011 -1.578 -17.819 1.00 97.38 198 LEU A N 1
ATOM 1588 C CA . LEU A 1 198 ? -1.727 -1.190 -16.607 1.00 97.38 198 LEU A CA 1
ATOM 1589 C C . LEU A 1 198 ? -2.601 0.025 -16.914 1.00 97.38 198 LEU A C 1
ATOM 1591 O O . LEU A 1 198 ? -2.098 1.063 -17.348 1.00 97.38 198 LEU A O 1
ATOM 1595 N N . SER A 1 199 ? -3.898 -0.099 -16.647 1.00 95.88 199 SER A N 1
ATOM 1596 C CA . SER A 1 199 ? -4.808 1.051 -16.623 1.00 95.88 199 SER A CA 1
ATOM 1597 C C . SER A 1 199 ? -4.387 2.062 -15.550 1.00 95.88 199 SER A C 1
ATOM 1599 O O . SER A 1 199 ? -3.669 1.702 -14.616 1.00 95.88 199 SER A O 1
ATOM 1601 N N . ALA A 1 200 ? -4.859 3.307 -15.656 1.00 90.62 200 ALA A N 1
ATOM 1602 C CA . ALA A 1 200 ? -4.614 4.334 -14.639 1.00 90.62 200 ALA A CA 1
ATOM 1603 C C . ALA A 1 200 ? -5.017 3.840 -13.237 1.00 90.62 200 ALA A C 1
ATOM 1605 O O . ALA A 1 200 ? -4.168 3.756 -12.362 1.00 90.62 200 ALA A O 1
ATOM 1606 N N . ALA A 1 201 ? -6.237 3.312 -13.089 1.00 84.56 201 ALA A N 1
ATOM 1607 C CA . ALA A 1 201 ? -6.720 2.761 -11.821 1.00 84.56 201 ALA A CA 1
ATOM 1608 C C . ALA A 1 201 ? -5.842 1.621 -11.264 1.00 84.56 201 ALA A C 1
ATOM 1610 O O . ALA A 1 201 ? -5.646 1.507 -10.057 1.00 84.56 201 ALA A O 1
ATOM 1611 N N . GLN A 1 202 ? -5.282 0.767 -12.129 1.00 92.81 202 GLN A N 1
ATOM 1612 C CA . GLN A 1 202 ? -4.342 -0.271 -11.689 1.00 92.81 202 GLN A CA 1
ATOM 1613 C C . GLN A 1 202 ? -2.997 0.311 -11.248 1.00 92.81 202 GLN A C 1
ATOM 1615 O O . GLN A 1 202 ? -2.379 -0.237 -10.337 1.00 92.81 202 GLN A O 1
ATOM 1620 N N . GLN A 1 203 ? -2.523 1.380 -11.891 1.00 96.12 203 GLN A N 1
ATOM 1621 C CA . GLN A 1 203 ? -1.320 2.086 -11.454 1.00 96.12 203 GLN A CA 1
ATOM 1622 C C . GLN A 1 203 ? -1.569 2.757 -10.104 1.00 96.12 203 GLN A C 1
ATOM 1624 O O . GLN A 1 203 ? -0.801 2.501 -9.182 1.00 96.12 203 GLN A O 1
ATOM 1629 N N . ASP A 1 204 ? -2.672 3.490 -9.954 1.00 88.06 204 ASP A N 1
ATOM 1630 C CA . ASP A 1 204 ? -3.066 4.163 -8.710 1.00 88.06 204 ASP A CA 1
ATOM 1631 C C . ASP A 1 204 ? -3.168 3.166 -7.551 1.00 88.06 204 ASP A C 1
ATOM 1633 O O . ASP A 1 204 ? -2.570 3.368 -6.495 1.00 88.06 204 ASP A O 1
ATOM 1637 N N . TYR A 1 205 ? -3.811 2.016 -7.780 1.00 91.38 205 TYR A N 1
ATOM 1638 C CA . TYR A 1 205 ? -3.850 0.916 -6.816 1.00 91.38 205 TYR A CA 1
ATOM 1639 C C . TYR A 1 205 ? -2.445 0.433 -6.417 1.00 91.38 205 TYR A C 1
ATOM 1641 O O . TYR A 1 205 ? -2.157 0.242 -5.233 1.00 91.38 205 TYR A O 1
ATOM 1649 N N . VAL A 1 206 ? -1.541 0.236 -7.385 1.00 96.31 206 VAL A N 1
ATOM 1650 C CA . VAL A 1 206 ? -0.158 -0.177 -7.095 1.00 96.31 206 VAL A CA 1
ATOM 1651 C C . VAL A 1 206 ? 0.573 0.896 -6.284 1.00 96.31 206 VAL A C 1
ATOM 1653 O O . VAL A 1 206 ? 1.301 0.545 -5.354 1.00 96.31 206 VAL A O 1
ATOM 1656 N N . ILE A 1 207 ? 0.372 2.182 -6.586 1.00 96.44 207 ILE A N 1
ATOM 1657 C CA . ILE A 1 207 ? 0.950 3.283 -5.808 1.00 96.44 207 ILE A CA 1
ATOM 1658 C C . ILE A 1 207 ? 0.401 3.289 -4.382 1.00 96.44 207 ILE A C 1
ATOM 1660 O O . ILE A 1 207 ? 1.199 3.345 -3.447 1.00 96.44 207 ILE A O 1
ATOM 1664 N N . ALA A 1 208 ? -0.911 3.140 -4.196 1.00 88.50 208 ALA A N 1
ATOM 1665 C CA . ALA A 1 208 ? -1.533 3.069 -2.876 1.00 88.50 208 ALA A CA 1
ATOM 1666 C C . ALA A 1 208 ? -0.931 1.936 -2.029 1.00 88.50 208 ALA A C 1
ATOM 1668 O O . ALA A 1 208 ? -0.509 2.157 -0.895 1.00 88.50 208 ALA A O 1
ATOM 1669 N N . VAL A 1 209 ? -0.770 0.740 -2.607 1.00 96.19 209 VAL A N 1
ATOM 1670 C CA . VAL A 1 209 ? -0.123 -0.402 -1.939 1.00 96.19 209 VAL A CA 1
ATOM 1671 C C . VAL A 1 209 ? 1.332 -0.101 -1.552 1.00 96.19 209 VAL A C 1
ATOM 1673 O O . VAL A 1 209 ? 1.776 -0.472 -0.462 1.00 96.19 209 VAL A O 1
ATOM 1676 N N . LEU A 1 210 ? 2.100 0.538 -2.438 1.00 98.06 210 LEU A N 1
ATOM 1677 C CA . LEU A 1 210 ? 3.499 0.886 -2.175 1.00 98.06 210 LEU A CA 1
ATOM 1678 C C . LEU A 1 210 ? 3.627 1.905 -1.045 1.00 98.06 210 LEU A C 1
ATOM 1680 O O . LEU A 1 210 ? 4.446 1.714 -0.144 1.00 98.06 210 LEU A O 1
ATOM 1684 N N . MET A 1 211 ? 2.826 2.968 -1.100 1.00 96.44 211 MET A N 1
ATOM 1685 C CA . MET A 1 211 ? 2.860 4.041 -0.116 1.00 96.44 211 MET A CA 1
ATOM 1686 C C . MET A 1 211 ? 2.382 3.547 1.245 1.00 96.44 211 MET A C 1
ATOM 1688 O O . MET A 1 211 ? 3.071 3.785 2.233 1.00 96.44 211 MET A O 1
ATOM 1692 N N . GLU A 1 212 ? 1.309 2.756 1.297 1.00 93.69 212 GLU A N 1
ATOM 1693 C CA . GLU A 1 212 ? 0.819 2.154 2.540 1.00 93.69 212 GLU A CA 1
ATOM 1694 C C . GLU A 1 212 ? 1.891 1.288 3.217 1.00 93.69 212 GLU A C 1
ATOM 1696 O O . GLU A 1 212 ? 2.129 1.390 4.423 1.00 93.69 212 GLU A O 1
ATOM 1701 N N . TRP A 1 213 ? 2.628 0.482 2.445 1.00 97.81 213 TRP A N 1
ATOM 1702 C CA . TRP A 1 213 ? 3.743 -0.288 3.000 1.00 97.81 213 TRP A CA 1
ATOM 1703 C C . TRP A 1 213 ? 4.849 0.611 3.571 1.00 97.81 213 TRP A C 1
ATOM 1705 O O . TRP A 1 213 ? 5.361 0.341 4.661 1.00 97.81 213 TRP A O 1
ATOM 1715 N N . ILE A 1 214 ? 5.211 1.687 2.859 1.00 96.62 214 ILE A N 1
ATOM 1716 C CA . ILE A 1 214 ? 6.223 2.655 3.308 1.00 96.62 214 ILE A CA 1
ATOM 1717 C C . ILE A 1 214 ? 5.777 3.328 4.612 1.00 96.62 214 ILE A C 1
ATOM 1719 O O . ILE A 1 214 ? 6.564 3.378 5.560 1.00 96.62 214 ILE A O 1
ATOM 1723 N N . TYR A 1 215 ? 4.525 3.787 4.699 1.00 94.06 215 TYR A N 1
ATOM 1724 C CA . TYR A 1 215 ? 3.968 4.385 5.914 1.00 94.06 215 TYR A CA 1
ATOM 1725 C C . TYR A 1 215 ? 4.015 3.417 7.100 1.00 94.06 215 TYR A C 1
ATOM 1727 O O . TYR A 1 215 ? 4.503 3.786 8.172 1.00 94.06 215 TYR A O 1
ATOM 1735 N N . ARG A 1 216 ? 3.603 2.155 6.908 1.00 93.50 216 ARG A N 1
ATOM 1736 C CA . ARG A 1 216 ? 3.680 1.119 7.955 1.00 93.50 216 ARG A CA 1
ATOM 1737 C C . ARG A 1 216 ? 5.110 0.892 8.444 1.00 93.50 216 ARG A C 1
ATOM 1739 O O . ARG A 1 216 ? 5.324 0.734 9.644 1.00 93.50 216 ARG A O 1
ATOM 1746 N N . GLU A 1 217 ? 6.096 0.869 7.550 1.00 96.06 217 GLU A N 1
ATOM 1747 C CA . GLU A 1 217 ? 7.502 0.689 7.935 1.00 96.06 217 GLU A CA 1
ATOM 1748 C C . GLU A 1 217 ? 8.080 1.901 8.674 1.00 96.06 217 GLU A C 1
ATOM 1750 O O . GLU A 1 217 ? 8.842 1.721 9.626 1.00 96.06 217 GLU A O 1
ATOM 1755 N N . LEU A 1 218 ? 7.710 3.125 8.284 1.00 93.06 218 LEU A N 1
ATOM 1756 C CA . LEU A 1 218 ? 8.105 4.339 9.005 1.00 93.06 218 LEU A CA 1
ATOM 1757 C C . LEU A 1 218 ? 7.490 4.378 10.407 1.00 93.06 218 LEU A C 1
ATOM 1759 O O . LEU A 1 218 ? 8.210 4.614 11.376 1.00 93.06 218 LEU A O 1
ATOM 1763 N N . LYS A 1 219 ? 6.196 4.061 10.530 1.00 90.44 219 LYS A N 1
ATOM 1764 C CA . LYS A 1 219 ? 5.490 4.000 11.816 1.00 90.44 219 LYS A CA 1
ATOM 1765 C C . LYS A 1 219 ? 6.148 3.009 12.780 1.00 90.44 219 LYS A C 1
ATOM 1767 O O . LYS A 1 219 ? 6.523 3.384 13.886 1.00 90.44 219 LYS A O 1
ATOM 1772 N N . LYS A 1 220 ? 6.423 1.779 12.328 1.00 89.56 220 LYS A N 1
ATOM 1773 C CA . LYS A 1 220 ? 7.133 0.767 13.138 1.00 89.56 220 LYS A CA 1
ATOM 1774 C C . LYS A 1 220 ? 8.514 1.219 13.615 1.00 89.56 220 LYS A C 1
ATOM 1776 O O . LYS A 1 220 ? 9.009 0.682 14.599 1.00 89.56 220 LYS A O 1
ATOM 1781 N N . LYS A 1 221 ? 9.189 2.111 12.884 1.00 85.31 221 LYS A N 1
ATOM 1782 C CA . LYS A 1 221 ? 10.499 2.651 13.280 1.00 85.31 221 LYS A CA 1
ATOM 1783 C C . LYS A 1 221 ? 10.390 3.784 14.292 1.00 85.31 221 LYS A C 1
ATOM 1785 O O . LYS A 1 221 ? 11.332 3.966 15.044 1.00 85.31 221 LYS A O 1
ATOM 1790 N N . GLN A 1 222 ? 9.293 4.536 14.283 1.00 80.19 222 GLN A N 1
ATOM 1791 C CA . GLN A 1 222 ? 9.023 5.586 15.269 1.00 80.19 222 GLN A CA 1
ATOM 1792 C C . GLN A 1 222 ? 8.594 5.001 16.619 1.00 80.19 222 GLN A C 1
ATOM 1794 O O . GLN A 1 222 ? 8.863 5.589 17.658 1.00 80.19 222 GLN A O 1
ATOM 1799 N N . GLU A 1 223 ? 7.940 3.839 16.599 1.00 78.75 223 GLU A N 1
ATOM 1800 C CA . GLU A 1 223 ? 7.488 3.110 17.792 1.00 78.75 223 GLU A CA 1
ATOM 1801 C C . GLU A 1 223 ? 8.593 2.259 18.458 1.00 78.75 223 GLU A C 1
ATOM 1803 O O . GLU A 1 223 ? 8.331 1.599 19.463 1.00 78.75 223 GLU A O 1
ATOM 1808 N N . ARG A 1 224 ? 9.808 2.236 17.893 1.00 68.38 224 ARG A N 1
ATOM 1809 C CA . ARG A 1 224 ? 10.977 1.492 18.392 1.00 68.38 224 ARG A CA 1
ATOM 1810 C C . ARG A 1 224 ? 11.994 2.427 19.021 1.00 68.38 224 ARG A C 1
ATOM 1812 O O . ARG A 1 224 ? 12.567 2.009 20.049 1.00 68.38 224 ARG A O 1
#

Secondary structure (DSSP, 8-state):
------EEEEHHHHHT----SS-------SS-----TTT-SEEEEES--SBHHHHHHHHHHHHHHT-EEEEEE--SEEEETTEEEE--HHHHHHHHHHTT--B-TTHHHHHHHHT-TTTTT----HHHHHHHHHH-HHHHHHHHHHHHHHHTSSSS-TTTTTSS-SSSSHHHHHHHHHT-SSHHHHHHHH-PPSSSPPPHHHHHHHHHHHHHHHHHHHHHHH--

Radius of gyration: 20.31 Å; chains: 1; bounding box: 52×42×51 Å